Protein AF-A0A0D0E3M4-F1 (afdb_monomer)

Organism: NCBI:txid930991

pLDDT: mean 88.59, std 18.11, range [19.47, 98.31]

Nearest PDB structures (foldseek):
  7r81-assembly1_E1  TM=9.940E-01  e=9.194E-41  Neurospora crassa
  7z3n-assembly1_LB  TM=9.757E-01  e=1.076E-39  Thermochaetoides thermophila DSM 1495
  8i9x-assembly1_LB  TM=9.824E-01  e=4.280E-33  Thermochaetoides thermophila DSM 1495
  8i9w-assembly1_LB  TM=7.804E-01  e=1.951E-30  Thermochaetoides thermophila DSM 1495
  8i9r-assembly1_LB  TM=7.760E-01  e=3.347E-29  Thermochaetoides thermophila DSM 1495

Mean predicted aligned error: 7.73 Å

Solvent-accessible surface area (backbone atoms only — not comparable to full-atom values): 19165 Å² total; per-residue (Å²): 135,78,80,78,92,69,87,72,86,79,66,61,76,71,89,63,60,80,64,48,69,45,94,53,78,66,47,74,87,86,72,76,84,84,72,44,55,89,42,72,68,43,58,76,67,85,73,66,42,84,74,50,70,54,72,47,77,46,71,34,89,41,90,92,46,97,54,41,81,31,78,45,80,44,81,43,75,45,61,50,58,56,45,29,36,28,46,27,41,36,21,22,27,78,45,100,91,44,79,39,81,72,51,74,48,66,47,73,75,77,59,68,37,52,55,36,58,82,38,93,57,59,87,85,44,89,77,66,76,60,53,66,56,34,49,49,38,64,74,54,70,39,51,67,55,53,54,51,52,51,49,31,48,75,62,29,78,44,46,27,33,33,32,28,41,46,37,74,82,45,98,55,90,57,65,60,21,55,78,43,77,31,51,52,33,17,39,50,58,57,55,37,52,50,55,50,57,73,35,45,72,36,76,45,51,60,79,80,58,52,58,71,69,38,72,42,69,51,56,35,46,44,74,71,64,50,76,29,49,25,33,80,61,37,65,44,76,68,48,61,90,89,44,79,95,61,34,68,53,77,90,75,70,64,62,77,77,61,92,60,73,54,90,85,50,83,61,58,43,58,24,57,25,28,74,46,73,49,74,73,46,67,35,85,69,76,88,83,71,88,79,83,85,85,83,92,75,86,90,74,90,78,92,82,83,86,86,89,134

Secondary structure (DSSP, 8-state):
--S-SS----SS-STT-S----SSSSPP-SSPPPP-TTSPPEE-----EEEEEEEEEEE---TT-TTTTSEEEEEEEEEE-PPEEEEEEEEEEEETTEEEEEEEEE-S---HHHHGGG-S-STTS---TTHHHHHHHHHTTTHHHHHHHHHHHHH-SEEEEEEEE-GGGSS-S-----EEEEEEESS-HHHHHHHHHHTTT-EE-GGGT--TT-EEEEEEEPPEEEEE-HHHHH-PPPPPTT-TT-SSS-S----SSSSS--TTS---EEEE--EEEEEEEE------S-PPS--------S-------

Foldseek 3Di:
DDPDPDDDDAQDDPVQPPQDADPDQWFDDPDFDDFDQADAKAWGDADWAFDAKDKDWDADCDPPDPRHRHIDIDIDTDTHGAWKAWFWKWFWAQDPVGTDTDDIATHLDDDPLALVVVDPDPVPDPSCPCVVVNVCCVVVVCPVVVVVLVVSLPGGPWMWIWIWGCCVVDPDPDSHIDIHTITIHYHHSNSNSVVSVVRHRHTDGPVRHDDAFDWDKDKGFWDWPFWFQLCVQRVDDFADPPDPPGTRHDPDQDDVPPVDRDPSGGGITTHTSGIDMDGGDTHHDDPPDDDDDDDPDDPPDDDDDDDDD

InterPro domains:
  IPR000597 Large ribosomal subunit protein uL3 [PF00297] (1-283)
  IPR009000 Translation protein, beta-barrel domain superfamily [SSF50447] (4-283)
  IPR019926 Large ribosomal subunit protein uL3, conserved site [PS00474] (210-233)
  IPR044892 Ribosomal protein L3, domain 3, archaeal-type superfamily [G3DSA:4.10.960.10] (1-86)
  IPR044892 Ribosomal protein L3, domain 3, archaeal-type superfamily [G3DSA:4.10.960.10] (202-271)
  IPR045077 Large ribosomal subunit protein uL3, archaea/eukaryota [PTHR11363] (1-279)

Structure (mmCIF, N/CA/C/O backbone):
data_AF-A0A0D0E3M4-F1
#
_entry.id   AF-A0A0D0E3M4-F1
#
loop_
_atom_site.group_PDB
_atom_site.id
_atom_site.type_symbol
_atom_site.label_atom_id
_atom_site.label_alt_id
_atom_site.label_comp_id
_atom_site.label_asym_id
_atom_site.label_entity_id
_atom_site.label_seq_id
_atom_site.pdbx_PDB_ins_code
_atom_site.Cartn_x
_atom_site.Cartn_y
_atom_site.Cartn_z
_atom_site.occupancy
_atom_site.B_iso_or_equiv
_atom_site.auth_seq_id
_atom_site.auth_comp_id
_atom_site.auth_asym_id
_atom_site.auth_atom_id
_atom_site.pdbx_PDB_model_num
ATOM 1 N N . MET A 1 1 ? 3.341 13.984 -44.249 1.00 54.88 1 MET A N 1
ATOM 2 C CA . MET A 1 1 ? 3.829 12.640 -43.870 1.00 54.88 1 MET A CA 1
ATOM 3 C C . MET A 1 1 ? 2.643 11.699 -43.860 1.00 54.88 1 MET A C 1
ATOM 5 O O . MET A 1 1 ? 1.660 12.009 -43.202 1.00 54.88 1 MET A O 1
ATOM 9 N N . SER A 1 2 ? 2.743 10.632 -44.653 1.00 83.44 2 SER A N 1
ATOM 10 C CA . SER A 1 2 ? 1.755 9.552 -44.774 1.00 83.44 2 SER A CA 1
ATOM 11 C C . SER A 1 2 ? 1.810 8.626 -43.546 1.00 83.44 2 SER A C 1
ATOM 13 O O . SER A 1 2 ? 2.488 8.937 -42.562 1.00 83.44 2 SER A O 1
ATOM 15 N N . HIS A 1 3 ? 1.094 7.504 -43.601 1.00 88.75 3 HIS A N 1
ATOM 16 C CA . HIS A 1 3 ? 1.119 6.433 -42.608 1.00 88.75 3 HIS A CA 1
ATOM 17 C C . HIS A 1 3 ? 2.547 6.076 -42.154 1.00 88.75 3 HIS A C 1
ATOM 19 O O . HIS A 1 3 ? 3.544 6.265 -42.859 1.00 88.75 3 HIS A O 1
ATOM 25 N N . ARG A 1 4 ? 2.653 5.557 -40.930 1.00 91.00 4 ARG A N 1
ATOM 26 C CA . ARG A 1 4 ? 3.936 5.155 -40.354 1.00 91.00 4 ARG A CA 1
ATOM 27 C C . ARG A 1 4 ? 4.539 4.015 -41.188 1.00 91.00 4 ARG A C 1
ATOM 29 O O . ARG A 1 4 ? 3.941 2.955 -41.267 1.00 91.00 4 ARG A O 1
ATOM 36 N N . LYS A 1 5 ? 5.750 4.215 -41.726 1.00 94.75 5 LYS A N 1
ATOM 37 C CA . LYS A 1 5 ? 6.426 3.250 -42.620 1.00 94.75 5 LYS A CA 1
ATOM 38 C C . LYS A 1 5 ? 6.635 1.855 -42.011 1.00 94.75 5 LYS A C 1
ATOM 40 O O . LYS A 1 5 ? 6.507 0.865 -42.714 1.00 94.75 5 LYS A O 1
ATOM 45 N N . TYR A 1 6 ? 6.980 1.788 -40.725 1.00 96.06 6 TYR A N 1
ATOM 46 C CA . TYR A 1 6 ? 7.141 0.530 -39.990 1.00 96.06 6 TYR A CA 1
ATOM 47 C C . TYR A 1 6 ? 6.417 0.623 -38.658 1.00 96.06 6 TYR A C 1
ATOM 49 O O . TYR A 1 6 ? 6.692 1.532 -37.861 1.00 96.06 6 TYR A O 1
ATOM 57 N N . GLU A 1 7 ? 5.507 -0.311 -38.415 1.00 95.38 7 GLU A N 1
ATOM 58 C CA . GLU A 1 7 ? 4.806 -0.416 -37.146 1.00 95.38 7 GLU A CA 1
ATOM 59 C C . GLU A 1 7 ? 5.769 -0.769 -36.011 1.00 95.38 7 GLU A C 1
ATOM 61 O O . GLU A 1 7 ? 6.801 -1.411 -36.194 1.00 95.38 7 GLU A O 1
ATOM 66 N N . ALA A 1 8 ? 5.458 -0.287 -34.813 1.00 94.06 8 ALA A N 1
ATOM 67 C CA . ALA A 1 8 ? 6.149 -0.704 -33.604 1.00 94.06 8 ALA A CA 1
ATOM 68 C C . ALA A 1 8 ? 5.188 -0.574 -32.426 1.00 94.06 8 ALA A C 1
ATOM 70 O O . ALA A 1 8 ? 4.329 0.322 -32.452 1.00 94.06 8 ALA A O 1
ATOM 71 N N . PRO A 1 9 ? 5.370 -1.385 -31.372 1.00 96.50 9 PRO A N 1
ATOM 72 C CA . PRO A 1 9 ? 4.546 -1.292 -30.187 1.00 96.50 9 PRO A CA 1
ATOM 73 C C . PRO A 1 9 ? 4.654 0.093 -29.553 1.00 96.50 9 PRO A C 1
ATOM 75 O O . PRO A 1 9 ? 5.635 0.834 -29.688 1.00 96.50 9 PRO A O 1
ATOM 78 N N . ARG A 1 10 ? 3.602 0.445 -28.829 1.00 94.38 10 ARG A N 1
ATOM 79 C CA . ARG A 1 10 ? 3.528 1.701 -28.103 1.00 94.38 10 ARG A CA 1
ATOM 80 C C . ARG A 1 10 ? 4.535 1.722 -26.947 1.00 94.38 10 ARG A C 1
ATOM 82 O O . ARG A 1 10 ? 4.637 0.775 -26.174 1.00 94.38 10 ARG A O 1
ATOM 89 N N . HIS A 1 11 ? 5.199 2.860 -26.754 1.00 95.12 11 HIS A N 1
ATOM 90 C CA . HIS A 1 11 ? 6.027 3.088 -25.572 1.00 95.12 11 HIS A CA 1
ATOM 91 C C . HIS A 1 11 ? 5.166 3.356 -24.329 1.00 95.12 11 HIS A C 1
ATOM 93 O O . HIS A 1 11 ? 4.563 4.423 -24.191 1.00 95.12 11 HIS A O 1
ATOM 99 N N . GLY A 1 12 ? 5.149 2.385 -23.416 1.00 93.81 12 GLY A N 1
ATOM 100 C CA . GLY A 1 12 ? 4.505 2.461 -22.107 1.00 93.81 12 GLY A CA 1
ATOM 101 C C . GLY A 1 12 ? 2.986 2.251 -22.122 1.00 93.81 12 GLY A C 1
ATOM 102 O O . GLY A 1 12 ? 2.254 2.778 -22.964 1.00 93.81 12 GLY A O 1
ATOM 103 N N . SER A 1 13 ? 2.505 1.518 -21.116 1.00 95.06 13 SER A N 1
ATOM 104 C CA . SER A 1 13 ? 1.076 1.275 -20.904 1.00 95.06 13 SER A CA 1
ATOM 105 C C . SER A 1 13 ? 0.331 2.546 -20.469 1.00 95.06 13 SER A C 1
ATOM 107 O O . SER A 1 13 ? 0.813 3.311 -19.623 1.00 95.06 13 SER A O 1
ATOM 109 N N . LEU A 1 14 ? -0.856 2.746 -21.053 1.00 95.81 14 LEU A N 1
ATOM 110 C CA . LEU A 1 14 ? -1.795 3.823 -20.719 1.00 95.81 14 LEU A CA 1
ATOM 111 C C . LEU A 1 14 ? -2.606 3.533 -19.450 1.00 95.81 14 LEU A C 1
ATOM 113 O O . LEU A 1 14 ? -3.081 4.477 -18.829 1.00 95.81 14 LEU A O 1
ATOM 117 N N . GLY A 1 15 ? -2.715 2.267 -19.026 1.00 95.44 15 GLY A N 1
ATOM 118 C CA . GLY A 1 15 ? -3.473 1.877 -17.827 1.00 95.44 15 GLY A CA 1
ATOM 119 C C . GLY A 1 15 ? -2.901 2.442 -16.520 1.00 95.44 15 GLY A C 1
ATOM 120 O O . GLY A 1 15 ? -3.605 2.542 -15.523 1.00 95.44 15 GLY A O 1
ATOM 121 N N . PHE A 1 16 ? -1.639 2.883 -16.540 1.00 93.44 16 PHE A N 1
ATOM 122 C CA . PHE A 1 16 ? -0.968 3.532 -15.408 1.00 93.44 16 PHE A CA 1
ATOM 123 C C . PHE A 1 16 ? -0.972 5.068 -15.497 1.00 93.44 16 PHE A C 1
ATOM 125 O O . PHE A 1 16 ? -0.176 5.736 -14.829 1.00 93.44 16 PHE A O 1
ATOM 132 N N . LEU A 1 17 ? -1.818 5.656 -16.348 1.00 94.31 17 LEU A N 1
ATOM 133 C CA . LEU A 1 17 ? -2.062 7.095 -16.346 1.00 94.31 17 LEU A CA 1
ATOM 134 C C . LEU A 1 17 ? -3.135 7.477 -15.309 1.00 94.31 17 LEU A C 1
ATOM 136 O O . LEU A 1 17 ? -4.084 6.727 -15.101 1.00 94.31 17 LEU A O 1
ATOM 140 N N . PRO A 1 18 ? -3.028 8.664 -14.683 1.00 94.81 18 PRO A N 1
ATOM 141 C CA . PRO A 1 18 ? -1.917 9.611 -14.776 1.00 94.81 18 PRO A CA 1
ATOM 142 C C . PRO A 1 18 ? -0.673 9.137 -14.003 1.00 94.81 18 PRO A C 1
ATOM 144 O O . PRO A 1 18 ? -0.756 8.755 -12.836 1.00 94.81 18 PRO A O 1
ATOM 147 N N . ARG A 1 19 ? 0.513 9.261 -14.619 1.00 93.38 19 ARG A N 1
ATOM 148 C CA . ARG A 1 19 ? 1.812 8.982 -13.975 1.00 93.38 19 ARG A CA 1
ATOM 149 C C . ARG A 1 19 ? 2.217 10.134 -13.048 1.00 93.38 19 ARG A C 1
ATOM 151 O O . ARG A 1 19 ? 3.026 10.984 -13.429 1.00 93.38 19 ARG A O 1
ATOM 158 N N . LYS A 1 20 ? 1.606 10.173 -11.861 1.00 94.69 20 LYS A N 1
ATOM 159 C CA . LYS A 1 20 ? 1.812 11.174 -10.799 1.00 94.69 20 LYS A CA 1
ATOM 160 C C . LYS A 1 20 ? 2.143 10.515 -9.461 1.00 94.69 20 LYS A C 1
ATOM 162 O O . LYS A 1 20 ? 1.817 9.352 -9.252 1.00 94.69 20 LYS A O 1
ATOM 167 N N . ARG A 1 21 ? 2.716 11.284 -8.531 1.00 95.81 21 ARG A N 1
ATOM 168 C CA . ARG A 1 21 ? 3.020 10.809 -7.172 1.00 95.81 21 ARG A CA 1
ATOM 169 C C . ARG A 1 21 ? 1.767 10.265 -6.476 1.00 95.81 21 ARG A C 1
ATOM 171 O O . ARG A 1 21 ? 0.699 10.877 -6.531 1.00 95.81 21 ARG A O 1
ATOM 178 N N . ALA A 1 22 ? 1.916 9.136 -5.794 1.00 94.12 22 ALA A N 1
ATOM 179 C CA . ALA A 1 22 ? 0.903 8.560 -4.933 1.00 94.12 22 ALA A CA 1
ATOM 180 C C . ALA A 1 22 ? 0.584 9.528 -3.786 1.00 94.12 22 ALA A C 1
ATOM 182 O O . ALA A 1 22 ? 1.480 10.100 -3.166 1.00 94.12 22 ALA A O 1
ATOM 183 N N . ALA A 1 23 ? -0.704 9.693 -3.485 1.00 92.94 23 ALA A N 1
ATOM 184 C CA . ALA A 1 23 ? -1.161 10.570 -2.405 1.00 92.94 23 ALA A CA 1
ATOM 185 C C . ALA A 1 23 ? -0.856 10.010 -1.004 1.00 92.94 23 ALA A C 1
ATOM 187 O O . ALA A 1 23 ? -0.871 10.739 -0.016 1.00 92.94 23 ALA A O 1
ATOM 188 N N . ARG A 1 24 ? -0.623 8.698 -0.905 1.00 91.31 24 ARG A N 1
ATOM 189 C CA . ARG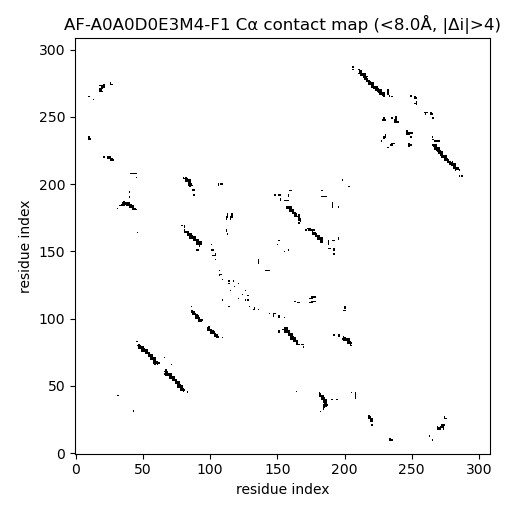 A 1 24 ? -0.313 7.986 0.335 1.00 91.31 24 ARG A CA 1
ATOM 190 C C . ARG A 1 24 ? 0.973 7.209 0.119 1.00 91.31 24 ARG A C 1
ATOM 192 O O . ARG A 1 24 ? 1.161 6.660 -0.957 1.00 91.31 24 ARG A O 1
ATOM 199 N N . HIS A 1 25 ? 1.822 7.159 1.141 1.00 89.56 25 HIS A N 1
ATOM 200 C CA . HIS A 1 25 ? 3.073 6.403 1.085 1.00 89.56 25 HIS A CA 1
ATOM 201 C C . HIS A 1 25 ? 2.855 4.889 1.211 1.00 89.56 25 HIS A C 1
ATOM 203 O O . HIS A 1 25 ? 3.581 4.106 0.614 1.00 89.56 25 HIS A O 1
ATOM 209 N N . ARG A 1 26 ? 1.829 4.475 1.962 1.00 90.56 26 ARG A N 1
ATOM 210 C CA . ARG A 1 26 ? 1.433 3.069 2.060 1.00 90.56 26 ARG A CA 1
ATOM 211 C C . ARG A 1 26 ? 0.539 2.687 0.881 1.00 90.56 26 ARG A C 1
ATOM 213 O O . ARG A 1 26 ? -0.330 3.478 0.499 1.00 90.56 26 ARG A O 1
ATOM 220 N N . GLY A 1 27 ? 0.688 1.452 0.404 1.00 88.44 27 GLY A N 1
ATOM 221 C CA . GLY A 1 27 ? -0.291 0.795 -0.454 1.00 88.44 27 GLY A CA 1
ATOM 222 C C . GLY A 1 27 ? -1.707 0.869 0.130 1.00 88.44 27 GLY A C 1
ATOM 223 O O . GLY A 1 27 ? -1.931 0.665 1.327 1.00 88.44 27 GLY A O 1
ATOM 224 N N . LYS A 1 28 ? -2.680 1.225 -0.710 1.00 91.62 28 LYS A N 1
ATOM 225 C CA . LYS A 1 28 ? -4.102 1.126 -0.372 1.00 91.62 28 LYS A CA 1
ATOM 226 C C . LYS A 1 28 ? -4.649 -0.102 -1.084 1.00 91.62 28 LYS A C 1
ATOM 228 O O . LYS A 1 28 ? -4.676 -0.105 -2.312 1.00 91.62 28 LYS A O 1
ATOM 233 N N . VAL A 1 29 ? -5.141 -1.072 -0.320 1.00 93.69 29 VAL A N 1
ATOM 234 C CA . VAL A 1 29 ? -5.935 -2.176 -0.864 1.00 93.69 29 VAL A CA 1
ATOM 235 C C . VAL A 1 29 ? -7.218 -1.582 -1.447 1.00 93.69 29 VAL A C 1
ATOM 237 O O . VAL A 1 29 ? -7.979 -0.912 -0.742 1.00 93.69 29 VAL A O 1
ATOM 240 N N . LYS A 1 30 ? -7.397 -1.704 -2.764 1.00 92.69 30 LYS A N 1
ATOM 241 C CA . LYS A 1 30 ? -8.591 -1.198 -3.465 1.00 92.69 30 LYS A CA 1
ATOM 242 C C . LYS A 1 30 ? -9.690 -2.250 -3.525 1.00 92.69 30 LYS A C 1
ATOM 244 O O . LYS A 1 30 ? -10.856 -1.892 -3.403 1.00 92.69 30 LYS A O 1
ATOM 249 N N . SER A 1 31 ? -9.283 -3.504 -3.663 1.00 93.94 31 SER A N 1
ATOM 250 C CA . SER A 1 31 ? -10.145 -4.672 -3.741 1.00 93.94 31 SER A CA 1
ATOM 251 C C . SER A 1 31 ? -9.554 -5.726 -2.819 1.00 93.94 31 SER A C 1
ATOM 253 O O . SER A 1 31 ? -8.360 -5.997 -2.902 1.00 93.94 31 SER A O 1
ATOM 255 N N . PHE A 1 32 ? -10.374 -6.252 -1.920 1.00 95.81 32 PHE A N 1
ATOM 256 C CA . PHE A 1 32 ? -10.028 -7.414 -1.107 1.00 95.81 32 PHE A CA 1
ATOM 257 C C . PHE A 1 32 ? -10.464 -8.693 -1.838 1.00 95.81 32 PHE A C 1
ATOM 259 O O . PHE A 1 32 ? -11.268 -8.595 -2.775 1.00 95.81 32 PHE A O 1
ATOM 266 N N . PRO A 1 33 ? -9.967 -9.875 -1.429 1.00 95.69 33 PRO A N 1
ATOM 267 C CA . PRO A 1 33 ? -10.468 -11.149 -1.926 1.00 95.69 33 PRO A CA 1
ATOM 268 C C . PRO A 1 33 ? -11.990 -11.241 -1.791 1.00 95.69 33 PRO A C 1
ATOM 270 O O . PRO A 1 33 ? -12.578 -10.699 -0.846 1.00 95.69 33 PRO A O 1
ATOM 273 N N . LYS A 1 34 ? -12.628 -11.926 -2.746 1.00 95.50 34 LYS A N 1
ATOM 274 C CA . LYS A 1 34 ? -14.065 -12.198 -2.674 1.00 95.50 34 LYS A CA 1
ATOM 275 C C . LYS A 1 34 ? -14.359 -13.021 -1.423 1.00 95.50 34 LYS A C 1
ATOM 277 O O . LYS A 1 34 ? -13.587 -13.902 -1.056 1.00 95.50 34 LYS A O 1
ATOM 282 N N . ASP A 1 35 ? -15.460 -12.685 -0.775 1.00 95.56 35 ASP A N 1
ATOM 283 C CA . ASP A 1 35 ? -15.889 -13.343 0.446 1.00 95.56 35 ASP A CA 1
ATOM 284 C C . ASP A 1 35 ? -16.569 -14.683 0.135 1.00 95.56 35 ASP A C 1
ATOM 286 O O . ASP A 1 35 ? -17.331 -14.781 -0.828 1.00 95.56 35 ASP A O 1
ATOM 290 N N . ASP A 1 36 ? -16.280 -15.698 0.946 1.00 94.81 36 ASP A N 1
ATOM 291 C CA . ASP A 1 36 ? -16.869 -17.035 0.857 1.00 94.81 36 ASP A CA 1
ATOM 292 C C . ASP A 1 36 ? -17.362 -17.451 2.250 1.00 94.81 36 ASP A C 1
ATOM 294 O O . ASP A 1 36 ? -16.541 -17.842 3.084 1.00 94.81 36 ASP A O 1
ATOM 298 N N . PRO A 1 37 ? -18.680 -17.385 2.520 1.00 94.12 37 PRO A N 1
ATOM 299 C CA . PRO A 1 37 ? -19.244 -17.684 3.836 1.00 94.12 37 PRO A CA 1
ATOM 300 C C . PRO A 1 37 ? -18.983 -19.110 4.337 1.00 94.12 37 PRO A C 1
ATOM 302 O O . PRO A 1 37 ? -19.131 -19.364 5.528 1.00 94.12 37 PRO A O 1
ATOM 305 N N . LYS A 1 38 ? -18.611 -20.049 3.456 1.00 95.56 38 LYS A N 1
ATOM 306 C CA . LYS A 1 38 ? -18.337 -21.445 3.837 1.00 95.56 38 LYS A CA 1
ATOM 307 C C . LYS A 1 38 ? -16.970 -21.625 4.491 1.00 95.56 38 LYS A C 1
ATOM 309 O O . LYS A 1 38 ? -16.751 -22.617 5.180 1.00 95.56 38 LYS A O 1
ATOM 314 N N . LYS A 1 39 ? -16.040 -20.701 4.247 1.00 94.94 39 LYS A N 1
ATOM 315 C CA . LYS A 1 39 ? -14.696 -20.744 4.827 1.00 94.94 39 LYS A CA 1
ATOM 316 C C . LYS A 1 39 ? -14.715 -20.237 6.269 1.00 94.94 39 LYS A C 1
ATOM 318 O O . LYS A 1 39 ? -15.554 -19.393 6.597 1.00 94.94 39 LYS A O 1
ATOM 323 N N . PRO A 1 40 ? -13.780 -20.694 7.120 1.00 95.81 40 PRO A N 1
ATOM 324 C CA . PRO A 1 40 ? -13.618 -20.130 8.452 1.00 95.81 40 PRO A CA 1
ATOM 325 C C . PRO A 1 40 ? -13.287 -18.638 8.371 1.00 95.81 40 PRO A C 1
ATOM 327 O O . PRO A 1 40 ? -12.739 -18.148 7.377 1.00 95.81 40 PRO A O 1
ATOM 330 N N . VAL A 1 41 ? -13.629 -17.915 9.434 1.00 97.06 41 VAL A N 1
ATOM 331 C CA . VAL A 1 41 ? -13.380 -16.478 9.525 1.00 97.06 41 VAL A CA 1
ATOM 332 C C . VAL A 1 41 ? -11.872 -16.214 9.573 1.00 97.06 41 VAL A C 1
ATOM 334 O O . VAL A 1 41 ? -11.181 -16.750 10.434 1.00 97.06 41 VAL A O 1
ATOM 337 N N . HIS A 1 42 ? -11.358 -15.387 8.661 1.00 96.25 42 HIS A N 1
ATOM 338 C CA . HIS A 1 42 ? -9.929 -15.078 8.554 1.00 96.25 42 HIS A CA 1
ATOM 339 C C . HIS A 1 42 ? -9.675 -13.631 8.108 1.00 96.25 42 HIS A C 1
ATOM 341 O O . HIS A 1 42 ? -10.554 -12.928 7.591 1.00 96.25 42 HIS A O 1
ATOM 347 N N . LEU A 1 43 ? -8.441 -13.170 8.325 1.00 96.62 43 LEU A N 1
ATOM 348 C CA . LEU A 1 43 ? -7.950 -11.881 7.839 1.00 96.62 43 LEU A CA 1
ATOM 349 C C . LEU A 1 43 ? -7.389 -12.024 6.423 1.00 96.62 43 LEU A C 1
ATOM 351 O O . LEU A 1 43 ? -6.865 -13.062 6.055 1.00 96.62 43 LEU A O 1
ATOM 355 N N . THR A 1 44 ? -7.486 -10.960 5.629 1.00 96.31 44 THR A N 1
ATOM 356 C CA . THR A 1 44 ? -7.182 -11.007 4.183 1.00 96.31 44 THR A CA 1
ATOM 357 C C . THR A 1 44 ? -5.929 -10.241 3.766 1.00 96.31 44 THR A C 1
ATOM 359 O O . THR A 1 44 ? -5.581 -10.212 2.588 1.00 96.31 44 THR A O 1
ATOM 362 N N . ALA A 1 45 ? -5.297 -9.517 4.687 1.00 95.94 45 ALA A N 1
ATOM 363 C CA . ALA A 1 45 ? -4.152 -8.671 4.377 1.00 95.94 45 ALA A CA 1
ATOM 364 C C . ALA A 1 45 ? -3.301 -8.416 5.619 1.00 95.94 45 ALA A C 1
ATOM 366 O O . ALA A 1 45 ? -3.807 -8.402 6.740 1.00 95.94 45 ALA A O 1
ATOM 367 N N . PHE A 1 46 ? -2.027 -8.097 5.397 1.00 95.88 46 PHE A N 1
ATOM 368 C CA . PHE A 1 46 ? -1.081 -7.719 6.443 1.00 95.88 46 PHE A CA 1
ATOM 369 C C . PHE A 1 46 ? -0.249 -6.496 6.018 1.00 95.88 46 PHE A C 1
ATOM 371 O O . PHE A 1 46 ? -0.272 -6.071 4.861 1.00 95.88 46 PHE A O 1
ATOM 378 N N . MET A 1 47 ? 0.488 -5.899 6.957 1.00 94.50 47 MET A N 1
ATOM 379 C CA . MET A 1 47 ? 1.456 -4.828 6.691 1.00 94.50 47 MET A CA 1
ATOM 380 C C . MET A 1 47 ? 2.855 -5.267 7.106 1.00 94.50 47 MET A C 1
ATOM 382 O O . MET A 1 47 ? 3.083 -5.551 8.276 1.00 94.50 47 MET A O 1
ATOM 386 N N . GLY A 1 48 ? 3.796 -5.210 6.168 1.00 94.00 48 GLY A N 1
ATOM 387 C CA . GLY A 1 48 ? 5.219 -5.411 6.430 1.00 94.00 48 GLY A CA 1
ATOM 388 C C . GLY A 1 48 ? 6.080 -4.260 5.912 1.00 94.00 48 GLY A C 1
ATOM 389 O O . GLY A 1 48 ? 5.602 -3.361 5.209 1.00 94.00 48 GLY A O 1
ATOM 390 N N . TYR A 1 49 ? 7.363 -4.302 6.257 1.00 94.44 49 TYR A N 1
ATOM 391 C CA . TYR A 1 49 ? 8.382 -3.345 5.840 1.00 94.44 49 TYR A CA 1
ATOM 392 C C . TYR A 1 49 ? 9.474 -4.077 5.070 1.00 94.44 49 TYR A C 1
ATOM 394 O O . TYR A 1 49 ? 10.070 -5.023 5.571 1.00 94.44 49 TYR A O 1
ATOM 402 N N . LYS A 1 50 ? 9.751 -3.649 3.835 1.00 93.75 50 LYS A N 1
ATOM 403 C CA . LYS A 1 50 ? 10.840 -4.237 3.048 1.00 93.75 50 LYS A CA 1
ATOM 404 C C . LYS A 1 50 ? 12.176 -3.968 3.749 1.00 93.75 50 LYS A C 1
ATOM 406 O O . LYS A 1 50 ? 12.553 -2.805 3.877 1.00 93.75 50 LYS A O 1
ATOM 411 N N . ALA A 1 51 ? 12.868 -5.029 4.157 1.00 92.94 51 ALA A N 1
ATOM 412 C CA . ALA A 1 51 ? 14.159 -4.960 4.838 1.00 92.94 51 ALA A CA 1
ATOM 413 C C . ALA A 1 51 ? 15.324 -5.052 3.842 1.00 92.94 51 ALA A C 1
ATOM 415 O O . ALA A 1 51 ? 16.283 -4.291 3.929 1.00 92.94 51 ALA A O 1
ATOM 416 N N . GLY A 1 52 ? 15.215 -5.933 2.844 1.00 92.94 52 GLY A N 1
ATOM 417 C CA . GLY A 1 52 ? 16.291 -6.165 1.885 1.00 92.94 52 GLY A CA 1
ATOM 418 C C . GLY A 1 52 ? 15.939 -7.206 0.832 1.00 92.94 52 GLY A C 1
ATOM 419 O O . GLY A 1 52 ? 14.775 -7.567 0.657 1.00 92.94 52 GLY A O 1
ATOM 420 N N . MET A 1 53 ? 16.952 -7.658 0.101 1.00 93.06 53 MET A N 1
ATOM 421 C CA . MET A 1 53 ? 16.850 -8.757 -0.854 1.00 93.06 53 MET A CA 1
ATOM 422 C C . MET A 1 53 ? 18.063 -9.665 -0.692 1.00 93.06 53 MET A C 1
ATOM 424 O O . MET A 1 53 ? 19.154 -9.181 -0.400 1.00 93.06 53 MET A O 1
ATOM 428 N N . THR A 1 54 ? 17.858 -10.959 -0.889 1.00 93.62 54 THR A N 1
ATOM 429 C CA . THR A 1 54 ? 18.919 -11.969 -0.923 1.00 93.62 54 THR A CA 1
ATOM 430 C C . THR A 1 54 ? 18.607 -12.970 -2.037 1.00 93.62 54 THR A C 1
ATOM 432 O O . THR A 1 54 ? 17.683 -12.754 -2.825 1.00 93.62 54 THR A O 1
ATOM 435 N N . HIS A 1 55 ? 19.380 -14.039 -2.141 1.00 91.81 55 HIS A N 1
ATOM 436 C CA . HIS A 1 55 ? 19.079 -15.187 -2.982 1.00 91.81 55 HIS A CA 1
ATOM 437 C C . HIS A 1 55 ? 18.923 -16.433 -2.112 1.00 91.81 55 HIS A C 1
ATOM 439 O O . HIS A 1 55 ? 19.536 -16.524 -1.049 1.00 91.81 55 HIS A O 1
ATOM 445 N N . ILE A 1 56 ? 18.099 -17.371 -2.564 1.00 91.88 56 ILE A N 1
ATOM 446 C CA . ILE A 1 56 ? 17.982 -18.708 -1.978 1.00 91.88 56 ILE A CA 1
ATOM 447 C C . ILE A 1 56 ? 18.323 -19.749 -3.033 1.00 91.88 56 ILE A C 1
ATOM 449 O O . ILE A 1 56 ? 18.124 -19.517 -4.228 1.00 91.88 56 ILE A O 1
ATOM 453 N N . VAL A 1 57 ? 18.810 -20.894 -2.573 1.00 93.06 57 VAL A N 1
ATOM 454 C CA . VAL A 1 57 ? 18.932 -22.103 -3.384 1.00 93.06 57 VAL A CA 1
ATOM 455 C C . VAL A 1 57 ? 17.793 -23.029 -2.983 1.00 93.06 57 VAL A C 1
ATOM 457 O O . VAL A 1 57 ? 17.589 -23.259 -1.792 1.00 93.06 57 VAL A O 1
ATOM 460 N N . ARG A 1 58 ? 17.028 -23.528 -3.956 1.00 89.50 58 ARG A N 1
ATOM 461 C CA . ARG A 1 58 ? 15.990 -24.540 -3.720 1.00 89.50 58 ARG A CA 1
ATOM 462 C C . ARG A 1 58 ? 15.921 -25.533 -4.868 1.00 89.50 58 ARG A C 1
ATOM 464 O O . ARG A 1 58 ? 16.229 -25.185 -6.008 1.00 89.50 58 ARG A O 1
ATOM 471 N N . ASP A 1 59 ? 15.440 -26.732 -4.575 1.00 91.38 59 ASP A N 1
ATOM 472 C CA . ASP A 1 59 ? 15.125 -27.715 -5.603 1.00 91.38 59 ASP A CA 1
ATOM 473 C C . ASP A 1 59 ? 13.848 -27.327 -6.347 1.00 91.38 59 ASP A C 1
ATOM 475 O O . ASP A 1 59 ? 12.802 -27.058 -5.747 1.00 91.38 59 ASP A O 1
ATOM 479 N N . LEU A 1 60 ? 13.916 -27.298 -7.679 1.00 90.50 60 LEU A N 1
ATOM 480 C CA . LEU A 1 60 ? 12.742 -27.023 -8.496 1.00 90.50 60 LEU A CA 1
ATOM 481 C C . LEU A 1 60 ? 11.934 -28.300 -8.739 1.00 90.50 60 LEU A C 1
ATOM 483 O O . LEU A 1 60 ? 12.254 -29.102 -9.623 1.00 90.50 60 LEU A O 1
ATOM 487 N N . ASP A 1 61 ? 10.803 -28.426 -8.052 1.00 91.50 61 ASP A N 1
ATOM 488 C CA . ASP A 1 61 ? 9.818 -29.462 -8.352 1.00 91.50 61 ASP A CA 1
ATOM 489 C C . ASP A 1 61 ? 8.760 -28.974 -9.353 1.00 91.50 61 ASP A C 1
ATOM 491 O O . ASP A 1 61 ? 7.662 -28.541 -9.011 1.00 91.50 61 ASP A O 1
ATOM 495 N N . ARG A 1 62 ? 9.123 -28.985 -10.641 1.00 91.44 62 ARG A N 1
ATOM 496 C CA . ARG A 1 62 ? 8.186 -28.686 -11.732 1.00 91.44 62 ARG A CA 1
ATOM 497 C C . ARG A 1 62 ? 8.325 -29.668 -12.885 1.00 91.44 62 ARG A C 1
ATOM 499 O O . ARG A 1 62 ? 9.195 -29.492 -13.741 1.00 91.44 62 ARG A O 1
ATOM 506 N N . GLN A 1 63 ? 7.460 -30.678 -12.926 1.00 93.88 63 GLN A N 1
ATOM 507 C CA . GLN A 1 63 ? 7.460 -31.687 -13.988 1.00 93.88 63 GLN A CA 1
ATOM 508 C C . GLN A 1 63 ? 7.347 -31.035 -15.381 1.00 93.88 63 GLN A C 1
ATOM 510 O O . GLN A 1 63 ? 6.597 -30.079 -15.583 1.00 93.88 63 GLN A O 1
ATOM 515 N N . GLY A 1 64 ? 8.144 -31.517 -16.339 1.00 94.06 64 GLY A N 1
ATOM 516 C CA . GLY A 1 64 ? 8.238 -30.957 -17.695 1.00 94.06 64 GLY A CA 1
ATOM 517 C C . GLY A 1 64 ? 9.202 -29.770 -17.844 1.00 94.06 64 GLY A C 1
ATOM 518 O O . GLY A 1 64 ? 9.504 -29.366 -18.966 1.00 94.06 64 GLY A O 1
ATOM 519 N N . SER A 1 65 ? 9.739 -29.226 -16.746 1.00 94.25 65 SER A N 1
ATOM 520 C CA . SER A 1 65 ? 10.833 -28.251 -16.803 1.00 94.25 65 SER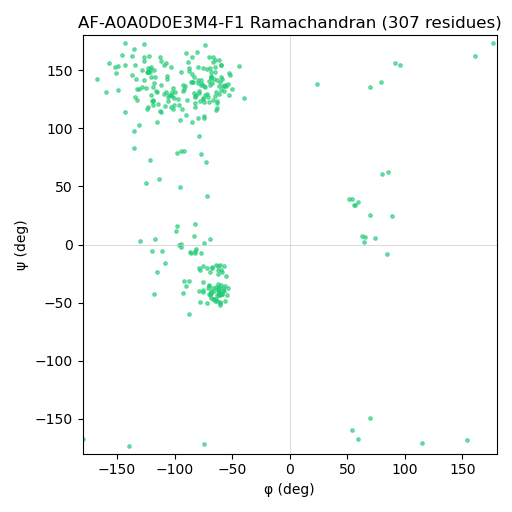 A CA 1
ATOM 521 C C . SER A 1 65 ? 12.171 -28.942 -17.077 1.00 94.25 65 SER A C 1
ATOM 523 O O . SER A 1 65 ? 12.473 -29.973 -16.480 1.00 94.25 65 SER A O 1
ATOM 525 N N . LYS A 1 66 ? 13.039 -28.320 -17.889 1.00 94.50 66 LYS A N 1
ATOM 526 C CA . LYS A 1 66 ? 14.445 -28.757 -18.050 1.00 94.50 66 LYS A CA 1
ATOM 527 C C . LYS A 1 66 ? 15.223 -28.750 -16.727 1.00 94.50 66 LYS A C 1
ATOM 529 O O . LYS A 1 66 ? 16.216 -29.457 -16.598 1.00 94.50 66 LYS A O 1
ATOM 534 N N . MET A 1 67 ? 14.772 -27.938 -15.772 1.00 93.12 67 MET A N 1
ATOM 535 C CA . MET A 1 67 ? 15.375 -27.771 -14.449 1.00 93.12 67 MET A CA 1
ATOM 536 C C . MET A 1 67 ? 14.655 -28.583 -13.358 1.00 93.12 67 MET A C 1
ATOM 538 O O . MET A 1 67 ? 14.890 -28.340 -12.183 1.00 93.12 67 MET A O 1
ATOM 542 N N . HIS A 1 68 ? 13.759 -29.515 -13.708 1.00 93.94 68 HIS A N 1
ATOM 543 C CA . HIS A 1 68 ? 13.080 -30.363 -12.721 1.00 93.94 68 HIS A CA 1
ATOM 544 C C . HIS A 1 68 ? 14.091 -31.187 -11.910 1.00 93.94 68 HIS A C 1
ATOM 546 O O . HIS A 1 68 ? 14.986 -31.799 -12.497 1.00 93.94 68 HIS A O 1
ATOM 552 N N . LYS 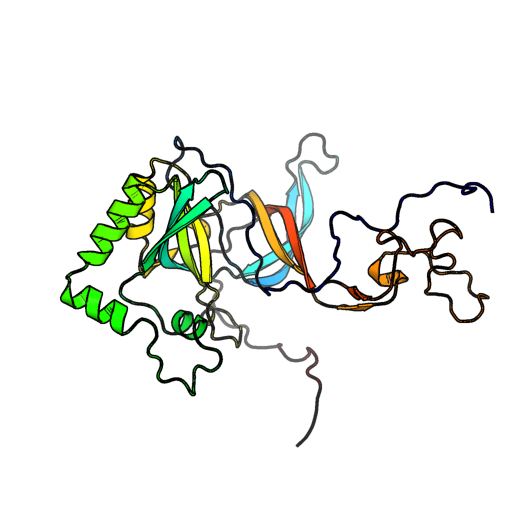A 1 69 ? 13.931 -31.208 -10.580 1.00 92.81 69 LYS A N 1
ATOM 553 C CA . LYS A 1 69 ? 14.837 -31.873 -9.624 1.00 92.81 69 LYS A CA 1
ATOM 554 C C . LYS A 1 69 ? 16.291 -31.401 -9.739 1.00 92.81 69 LYS A C 1
ATOM 556 O O . LYS A 1 69 ? 17.222 -32.185 -9.581 1.00 92.81 69 LYS A O 1
ATOM 561 N N . ARG A 1 70 ? 16.481 -30.124 -10.072 1.00 94.19 70 ARG A N 1
ATOM 562 C CA . ARG A 1 70 ? 17.776 -29.447 -10.013 1.00 94.19 70 ARG A CA 1
ATOM 563 C C . ARG A 1 70 ? 17.673 -28.252 -9.083 1.00 94.19 70 ARG A C 1
ATOM 565 O O . ARG A 1 70 ? 16.632 -27.591 -9.035 1.00 94.19 70 ARG A O 1
ATOM 572 N N . GLU A 1 71 ? 18.783 -27.955 -8.429 1.00 94.25 71 GLU A N 1
ATOM 573 C CA . GLU A 1 71 ? 18.945 -26.739 -7.651 1.00 94.25 71 GLU A CA 1
ATOM 574 C C . GLU A 1 71 ? 18.872 -25.517 -8.571 1.00 94.25 71 GLU A C 1
ATOM 576 O O . GLU A 1 71 ? 19.516 -25.447 -9.626 1.00 94.25 71 GLU A O 1
ATOM 581 N N . ILE A 1 72 ? 18.067 -24.540 -8.169 1.00 93.25 72 ILE A N 1
ATOM 582 C CA . ILE A 1 72 ? 17.982 -23.234 -8.809 1.00 93.25 72 ILE A CA 1
ATOM 583 C C . ILE A 1 72 ? 18.243 -22.141 -7.782 1.00 93.25 72 ILE A C 1
ATOM 585 O O . ILE A 1 72 ? 17.902 -22.273 -6.607 1.00 93.25 72 ILE A O 1
ATOM 589 N N . VAL A 1 73 ? 18.829 -21.041 -8.251 1.00 93.12 73 VAL A N 1
ATOM 590 C CA . VAL A 1 73 ? 19.029 -19.838 -7.444 1.00 93.12 73 VAL A CA 1
ATOM 591 C C . VAL A 1 73 ? 17.949 -18.826 -7.800 1.00 93.12 73 VAL A C 1
ATOM 593 O O . VAL A 1 73 ? 17.857 -18.392 -8.950 1.00 93.12 73 VAL A O 1
ATOM 596 N N . GLU A 1 74 ? 17.148 -18.428 -6.816 1.00 90.00 74 GLU A N 1
ATOM 597 C CA . GLU A 1 74 ? 16.092 -17.430 -6.982 1.00 90.00 74 GLU A CA 1
ATOM 598 C C . GLU A 1 74 ? 16.349 -16.212 -6.096 1.00 90.00 74 GLU A C 1
ATOM 600 O O . GLU A 1 74 ? 16.768 -16.324 -4.944 1.00 90.00 74 GLU A O 1
ATOM 605 N N . ALA A 1 75 ? 16.095 -15.021 -6.641 1.00 91.94 75 ALA A N 1
ATOM 606 C CA . ALA A 1 75 ? 16.165 -13.784 -5.878 1.00 91.94 75 ALA A CA 1
ATOM 607 C C . ALA A 1 75 ? 14.900 -13.624 -5.027 1.00 91.94 75 ALA A C 1
ATOM 609 O O . ALA A 1 75 ? 13.787 -13.688 -5.545 1.00 91.94 75 ALA A O 1
ATOM 610 N N . VAL A 1 76 ? 15.074 -13.332 -3.740 1.00 93.19 76 VAL A N 1
ATOM 611 C CA . VAL A 1 76 ? 13.981 -13.168 -2.776 1.00 93.19 76 VAL A CA 1
ATOM 612 C C . VAL A 1 76 ? 14.033 -11.801 -2.104 1.00 93.19 76 VAL A C 1
ATOM 614 O O . VAL A 1 76 ? 15.089 -11.180 -1.958 1.00 93.19 76 VAL A O 1
ATOM 617 N N . THR A 1 77 ? 12.869 -11.309 -1.686 1.00 92.88 77 THR A N 1
ATOM 618 C CA . THR A 1 77 ? 12.747 -10.076 -0.900 1.00 92.88 77 THR A CA 1
ATOM 619 C C . THR A 1 77 ? 12.420 -10.424 0.542 1.00 92.88 77 THR A C 1
ATOM 621 O O . THR A 1 77 ? 11.425 -11.087 0.802 1.00 92.88 77 THR A O 1
ATOM 624 N N . VAL A 1 78 ? 13.214 -9.907 1.479 1.00 93.94 78 VAL A N 1
ATOM 625 C CA . VAL A 1 78 ? 12.959 -10.062 2.913 1.00 93.94 78 VAL A CA 1
ATOM 626 C C . VAL A 1 78 ? 12.085 -8.904 3.385 1.00 93.94 78 VAL A C 1
ATOM 628 O O . VAL A 1 78 ? 12.424 -7.727 3.193 1.00 93.94 78 VAL A O 1
ATOM 631 N N . VAL A 1 79 ? 10.949 -9.235 3.996 1.00 93.62 79 VAL A N 1
ATOM 632 C CA . VAL A 1 79 ? 9.984 -8.278 4.544 1.00 93.62 79 VAL A CA 1
ATOM 633 C C . VAL A 1 79 ? 9.856 -8.517 6.044 1.00 93.62 79 VAL A C 1
ATOM 635 O O . VAL A 1 79 ? 9.455 -9.590 6.471 1.00 93.62 79 VAL A O 1
ATOM 638 N N . GLU A 1 80 ? 10.174 -7.504 6.844 1.00 93.38 80 GLU A N 1
ATOM 639 C CA . GLU A 1 80 ? 9.980 -7.532 8.290 1.00 93.38 80 GLU A CA 1
ATOM 640 C C . GLU A 1 80 ? 8.498 -7.286 8.618 1.00 93.38 80 GLU A C 1
ATOM 642 O O . GLU A 1 80 ? 7.908 -6.275 8.214 1.00 93.38 80 GLU A O 1
ATOM 647 N N . THR A 1 81 ? 7.885 -8.211 9.350 1.00 94.00 81 THR A N 1
ATOM 648 C CA . THR A 1 81 ? 6.445 -8.237 9.646 1.00 94.00 81 THR A CA 1
ATOM 649 C C . THR A 1 81 ? 6.201 -8.206 11.159 1.00 94.00 81 THR A C 1
ATOM 651 O O . THR A 1 81 ? 5.792 -9.205 11.750 1.00 94.00 81 THR A O 1
ATOM 654 N N . PRO A 1 82 ? 6.424 -7.059 11.838 1.00 94.25 82 PRO A N 1
ATOM 655 C CA . PRO A 1 82 ? 6.101 -6.958 13.257 1.00 94.25 82 PRO A CA 1
ATOM 656 C C . PRO A 1 82 ? 4.595 -7.210 13.473 1.00 94.25 82 PRO A C 1
ATOM 658 O O . PRO A 1 82 ? 3.795 -6.749 12.649 1.00 94.25 82 PRO A O 1
ATOM 661 N N . PRO A 1 83 ? 4.183 -7.861 14.581 1.00 95.69 83 PRO A N 1
ATOM 662 C CA . PRO A 1 83 ? 2.778 -8.169 14.830 1.00 95.69 83 PRO A CA 1
ATOM 663 C C . PRO A 1 83 ? 1.881 -6.932 14.739 1.00 95.69 83 PRO A C 1
ATOM 665 O O . PRO A 1 83 ? 2.226 -5.846 15.230 1.00 95.69 83 PRO A O 1
ATOM 668 N N . LEU A 1 84 ? 0.716 -7.088 14.113 1.00 96.00 84 LEU A N 1
ATOM 669 C CA . LEU A 1 84 ? -0.288 -6.032 14.047 1.00 96.00 84 LEU A CA 1
ATOM 670 C C . LEU A 1 84 ? -1.130 -6.051 15.314 1.00 96.00 84 LEU A C 1
ATOM 672 O O . LEU A 1 84 ? -1.515 -7.114 15.774 1.00 96.00 84 LEU A O 1
ATOM 676 N N . ILE A 1 85 ? -1.474 -4.888 15.857 1.00 96.81 85 ILE A N 1
ATOM 677 C CA . ILE A 1 85 ? -2.475 -4.812 16.924 1.00 96.81 85 ILE A CA 1
ATOM 678 C C . ILE A 1 85 ? -3.795 -4.368 16.321 1.00 96.81 85 ILE A C 1
ATOM 680 O O . ILE A 1 85 ? -3.878 -3.326 15.656 1.00 96.81 85 ILE A O 1
ATOM 684 N N . VAL A 1 86 ? -4.828 -5.155 16.582 1.00 96.81 86 VAL A N 1
ATOM 685 C CA . VAL A 1 86 ? -6.202 -4.842 16.214 1.00 96.81 86 VAL A CA 1
ATOM 686 C C . VAL A 1 86 ? -6.800 -3.903 17.257 1.00 96.81 86 VAL A C 1
ATOM 688 O O . VAL A 1 86 ? -6.746 -4.154 18.455 1.00 96.81 86 VAL A O 1
ATOM 691 N N . ILE A 1 87 ? -7.351 -2.782 16.800 1.00 96.25 87 ILE A N 1
ATOM 692 C CA . ILE A 1 87 ? -7.794 -1.681 17.668 1.00 96.25 87 ILE A CA 1
ATOM 693 C C . ILE A 1 87 ? -9.215 -1.205 17.387 1.00 96.25 87 ILE A C 1
ATOM 695 O O . ILE A 1 87 ? -9.659 -0.211 17.963 1.00 96.25 87 ILE A O 1
ATOM 699 N N . GLY A 1 88 ? -9.920 -1.850 16.468 1.00 96.50 88 GLY A N 1
ATOM 700 C CA . GLY A 1 88 ? -11.288 -1.484 16.153 1.00 96.50 88 GLY A CA 1
ATOM 701 C C . GLY A 1 88 ? -11.875 -2.296 15.015 1.00 96.50 88 GLY A C 1
ATOM 702 O O . GLY A 1 88 ? -11.175 -3.046 14.338 1.00 96.50 88 GLY A O 1
ATOM 703 N N . VAL A 1 89 ? -13.164 -2.099 14.775 1.00 97.62 89 VAL A N 1
ATOM 704 C CA . VAL A 1 89 ? -13.910 -2.689 13.667 1.00 97.62 89 VAL A CA 1
ATOM 705 C C . VAL A 1 89 ? -14.753 -1.617 12.982 1.00 97.62 89 VAL A C 1
ATOM 707 O O . VAL A 1 89 ? -15.283 -0.705 13.612 1.00 97.62 89 VAL A O 1
ATOM 710 N N . VAL A 1 90 ? -14.857 -1.706 11.664 1.00 98.06 90 VAL A N 1
ATOM 711 C CA . VAL A 1 90 ? -15.653 -0.836 10.804 1.00 98.06 90 VAL A CA 1
ATOM 712 C C . VAL A 1 90 ? -16.682 -1.701 10.097 1.00 98.06 90 VAL A C 1
ATOM 714 O O . VAL A 1 90 ? -16.334 -2.654 9.398 1.00 98.06 90 VAL A O 1
ATOM 717 N N . GLY A 1 91 ? -17.950 -1.340 10.260 1.00 97.81 91 GLY A N 1
ATOM 718 C CA . GLY A 1 91 ? -19.049 -1.939 9.520 1.00 97.81 91 GLY A CA 1
ATOM 719 C C . GLY A 1 91 ? -19.352 -1.161 8.244 1.00 97.81 91 GLY A C 1
ATOM 720 O O . GLY A 1 91 ? -19.463 0.069 8.270 1.00 97.81 91 GLY A O 1
ATOM 721 N N . TYR A 1 92 ? -19.512 -1.873 7.135 1.00 98.00 92 TYR A N 1
ATOM 722 C CA . TYR A 1 92 ? -19.906 -1.320 5.846 1.00 98.00 92 TYR A CA 1
ATOM 723 C C . TYR A 1 92 ? -21.272 -1.853 5.425 1.00 98.00 92 TYR A C 1
ATOM 725 O O . TYR A 1 92 ? -21.510 -3.058 5.425 1.00 98.00 92 TYR A O 1
ATOM 733 N N . VAL A 1 93 ? -22.146 -0.936 5.023 1.00 97.50 93 VAL A N 1
ATOM 734 C CA . VAL A 1 93 ? -23.461 -1.231 4.450 1.00 97.50 93 VAL A CA 1
ATOM 735 C C . VAL A 1 93 ? -23.379 -1.070 2.944 1.00 97.50 93 VAL A C 1
ATOM 737 O O . VAL A 1 93 ? -22.844 -0.074 2.446 1.00 97.50 93 VAL A O 1
ATOM 740 N N . GLU A 1 94 ? -23.936 -2.030 2.222 1.00 96.00 94 GLU A N 1
ATOM 741 C CA . GLU A 1 94 ? -24.137 -1.912 0.789 1.00 96.00 94 GLU A CA 1
ATOM 742 C C . GLU A 1 94 ? -25.307 -0.977 0.493 1.00 96.00 94 GLU A C 1
ATOM 744 O O . GLU A 1 94 ? -26.411 -1.124 1.012 1.00 96.00 94 GLU A O 1
ATOM 749 N N . THR A 1 95 ? -25.042 0.043 -0.315 1.00 96.56 95 THR A N 1
ATOM 750 C CA . THR A 1 95 ? -26.060 0.969 -0.809 1.00 96.56 95 THR A CA 1
ATOM 751 C C . THR A 1 95 ? -26.042 0.942 -2.335 1.00 96.56 95 THR A C 1
ATOM 753 O O . THR A 1 95 ? -25.014 0.579 -2.910 1.00 96.56 95 THR A O 1
ATOM 756 N N . PRO A 1 96 ? -27.092 1.414 -3.028 1.00 96.62 96 PRO A N 1
ATOM 757 C CA . PRO A 1 96 ? -27.099 1.471 -4.495 1.00 96.62 96 PRO A CA 1
ATOM 758 C C . PRO A 1 96 ? -25.942 2.282 -5.111 1.00 96.62 96 PRO A C 1
ATOM 760 O O . PRO A 1 96 ? -25.640 2.141 -6.290 1.00 96.62 96 PRO A O 1
ATOM 763 N N . ARG A 1 97 ? -25.277 3.144 -4.325 1.00 95.00 97 ARG A N 1
ATOM 764 C CA . ARG A 1 97 ? -24.107 3.940 -4.744 1.00 95.00 97 ARG A CA 1
ATOM 765 C C . ARG A 1 97 ? -22.761 3.283 -4.396 1.00 95.00 97 ARG A C 1
ATOM 767 O O . ARG A 1 97 ? -21.715 3.874 -4.658 1.00 95.00 97 ARG A O 1
ATOM 774 N N . GLY A 1 98 ? -22.778 2.104 -3.776 1.00 94.75 98 GLY A N 1
ATOM 775 C CA . GLY A 1 98 ? -21.613 1.374 -3.279 1.00 94.75 98 GLY A CA 1
ATOM 776 C C . GLY A 1 98 ? -21.583 1.228 -1.755 1.00 94.75 98 GLY A C 1
ATOM 777 O O . GLY A 1 98 ? -22.542 1.544 -1.047 1.00 94.75 98 GLY A O 1
ATOM 778 N N . LEU A 1 99 ? -20.455 0.740 -1.236 1.00 96.06 99 LEU A N 1
ATOM 779 C CA . LEU A 1 99 ? -20.262 0.517 0.198 1.00 96.06 99 LEU A CA 1
ATOM 780 C C . LEU A 1 99 ? -20.122 1.841 0.958 1.00 96.06 99 LEU A C 1
ATOM 782 O O . LEU A 1 99 ? -19.275 2.677 0.633 1.00 96.06 99 LEU A O 1
ATOM 786 N N . ARG A 1 100 ? -20.903 1.999 2.026 1.00 96.88 100 ARG A N 1
ATOM 787 C CA . ARG A 1 100 ? -20.844 3.147 2.936 1.00 96.88 100 ARG A CA 1
ATOM 788 C C . ARG A 1 100 ? -20.499 2.683 4.345 1.00 96.88 100 ARG A C 1
ATOM 790 O O . ARG A 1 100 ? -21.089 1.735 4.851 1.00 96.88 100 ARG A O 1
ATOM 797 N N . THR A 1 101 ? -19.586 3.388 5.008 1.00 96.94 101 THR A N 1
ATOM 798 C CA . THR A 1 101 ? -19.279 3.159 6.426 1.00 96.94 101 THR A CA 1
ATOM 799 C C . THR A 1 101 ? -20.512 3.449 7.282 1.00 96.94 101 THR A C 1
ATOM 801 O O . THR A 1 101 ? -21.061 4.556 7.218 1.00 96.94 101 THR A O 1
ATOM 804 N N . LEU A 1 102 ? -20.948 2.473 8.076 1.00 95.81 102 LEU A N 1
ATOM 805 C CA . LEU A 1 102 ? -22.062 2.625 9.008 1.00 95.81 102 LEU A CA 1
ATOM 806 C C . LEU A 1 102 ? -21.581 3.164 10.352 1.00 95.81 102 LEU A C 1
ATOM 808 O O . LEU A 1 102 ? -22.018 4.233 10.773 1.00 95.81 102 LEU A O 1
ATOM 812 N N . THR A 1 103 ? -20.682 2.427 10.998 1.00 96.06 103 THR A N 1
ATOM 813 C CA . THR A 1 103 ? -20.113 2.744 12.310 1.00 96.06 103 THR A CA 1
ATOM 814 C C . THR A 1 103 ? -18.685 2.215 12.405 1.00 96.06 103 THR A C 1
ATOM 816 O O . THR A 1 103 ? -18.306 1.256 11.727 1.00 96.06 103 THR A O 1
ATOM 819 N N . THR A 1 104 ? -17.891 2.863 13.254 1.00 96.62 104 THR A N 1
ATOM 820 C CA . THR A 1 104 ? -16.550 2.419 13.626 1.00 96.62 104 THR A CA 1
ATOM 821 C C . THR A 1 104 ? -16.504 2.274 15.133 1.00 96.62 104 THR A C 1
ATOM 823 O O . THR A 1 104 ? -16.644 3.265 15.843 1.00 96.62 104 THR A O 1
ATOM 826 N N . VAL A 1 105 ? -16.256 1.057 15.590 1.00 96.19 105 VAL A N 1
ATOM 827 C CA . VAL A 1 105 ? -16.068 0.734 16.999 1.00 96.19 105 VAL A CA 1
ATOM 828 C C . VAL A 1 105 ? -14.572 0.642 17.264 1.00 96.19 105 VAL A C 1
ATOM 830 O O . VAL A 1 105 ? -13.854 -0.015 16.514 1.00 96.19 105 VAL A O 1
ATOM 833 N N . TRP A 1 106 ? -14.091 1.299 18.313 1.00 95.81 106 TRP A N 1
ATOM 834 C CA . TRP A 1 106 ? -12.688 1.246 18.732 1.00 95.81 106 TRP A CA 1
ATOM 835 C C . TRP A 1 106 ? -12.528 0.453 20.027 1.00 95.81 106 TRP A C 1
ATOM 837 O O . TRP A 1 106 ? -13.445 0.407 20.848 1.00 95.81 106 TRP A O 1
ATOM 847 N N . ALA A 1 107 ? -11.339 -0.110 20.218 1.00 93.69 107 ALA A N 1
ATOM 848 C CA . ALA A 1 107 ? -10.904 -0.698 21.474 1.00 93.69 107 ALA A CA 1
ATOM 849 C C . ALA A 1 107 ? -10.779 0.361 22.586 1.00 93.69 107 ALA A C 1
ATOM 851 O O . ALA A 1 107 ? -10.634 1.562 22.322 1.00 93.69 107 ALA A O 1
ATOM 852 N N . SER A 1 108 ? -10.826 -0.098 23.835 1.00 88.69 108 SER A N 1
ATOM 853 C CA . SER A 1 108 ? -10.790 0.745 25.034 1.00 88.69 108 SER A CA 1
ATOM 854 C C . SER A 1 108 ? -9.431 1.415 25.204 1.00 88.69 108 SER A C 1
ATOM 856 O O . SER A 1 108 ? -9.339 2.626 25.443 1.00 88.69 108 SER A O 1
ATOM 858 N N . HIS A 1 109 ? -8.362 0.637 25.034 1.00 90.00 109 HIS A N 1
ATOM 859 C CA . HIS A 1 109 ? -6.994 1.071 25.250 1.00 90.00 109 HIS A CA 1
ATOM 860 C C . HIS A 1 109 ? -6.220 1.111 23.934 1.00 90.00 109 HIS A C 1
ATOM 862 O O . HIS A 1 109 ? -5.934 0.109 23.288 1.00 90.00 109 HIS A O 1
ATOM 868 N N . LEU A 1 110 ? -5.829 2.324 23.542 1.00 93.56 110 LEU A N 1
ATOM 869 C CA . LEU A 1 110 ? -4.992 2.554 22.368 1.00 93.56 110 LEU A CA 1
ATOM 870 C C . LEU A 1 110 ? -3.577 2.944 22.780 1.00 93.56 110 LEU A C 1
ATOM 872 O O . LEU A 1 110 ? -3.381 3.884 23.562 1.00 93.56 110 LEU A O 1
ATOM 876 N N . SER A 1 111 ? -2.596 2.280 22.173 1.00 92.31 111 SER A N 1
ATOM 877 C CA . SER A 1 111 ? -1.182 2.599 22.350 1.00 92.31 111 SER A CA 1
ATOM 878 C C . SER A 1 111 ? -0.830 3.992 21.805 1.00 92.31 111 SER A C 1
ATOM 880 O O . SER A 1 111 ? -1.431 4.515 20.856 1.00 92.31 111 SER A O 1
ATOM 882 N N . ASP A 1 112 ? 0.205 4.602 22.382 1.00 92.50 112 ASP A N 1
ATOM 883 C CA . ASP A 1 112 ? 0.696 5.916 21.955 1.00 92.50 112 ASP A CA 1
ATOM 884 C C . ASP A 1 112 ? 1.212 5.927 20.508 1.00 92.50 112 ASP A C 1
ATOM 886 O O . ASP A 1 112 ? 1.184 6.966 19.840 1.00 92.50 112 ASP A O 1
ATOM 890 N N . GLU A 1 113 ? 1.657 4.780 19.988 1.00 92.00 113 GLU A N 1
ATOM 891 C CA . GLU A 1 113 ? 2.128 4.649 18.606 1.00 92.00 113 GLU A CA 1
ATOM 892 C C . GLU A 1 113 ? 1.025 4.955 17.587 1.00 92.00 113 GLU A C 1
ATOM 894 O O . GLU A 1 113 ? 1.278 5.627 16.579 1.00 92.00 113 GLU A O 1
ATOM 899 N N . VAL A 1 114 ? -0.206 4.518 17.870 1.00 94.50 114 VAL A N 1
ATOM 900 C CA . VAL A 1 114 ? -1.388 4.820 17.050 1.00 94.50 114 VAL A CA 1
ATOM 901 C C . VAL A 1 114 ? -1.895 6.209 17.328 1.00 94.50 114 VAL A C 1
ATOM 903 O O . VAL A 1 114 ? -2.248 6.916 16.388 1.00 94.50 114 VAL A O 1
ATOM 906 N N . LYS A 1 115 ? -1.903 6.653 18.589 1.00 95.12 115 LYS A N 1
ATOM 907 C CA . LYS A 1 115 ? -2.346 8.015 18.912 1.00 95.12 115 LYS A CA 1
ATOM 908 C C . LYS A 1 115 ? -1.530 9.053 18.135 1.00 95.12 115 LYS A C 1
ATOM 910 O O . LYS A 1 115 ? -2.098 10.015 17.620 1.00 95.12 115 LYS A O 1
ATOM 915 N N . ARG A 1 116 ? -0.231 8.807 17.907 1.00 95.44 116 ARG A N 1
ATOM 916 C CA . ARG A 1 116 ? 0.622 9.610 17.006 1.00 95.44 116 ARG A CA 1
ATOM 917 C C . ARG A 1 116 ? 0.081 9.725 15.579 1.00 95.44 116 ARG A C 1
ATOM 919 O O . ARG A 1 116 ? 0.371 10.721 14.917 1.00 95.44 116 ARG A O 1
ATOM 926 N N . ARG A 1 117 ? -0.699 8.757 15.075 1.00 94.50 117 ARG A N 1
ATOM 927 C CA . ARG A 1 117 ? -1.342 8.803 13.747 1.00 94.50 117 ARG A CA 1
ATOM 928 C C . ARG A 1 117 ? -2.250 10.024 13.593 1.00 94.50 117 ARG A C 1
ATOM 930 O O . ARG A 1 117 ? -2.207 10.648 12.532 1.00 94.50 117 ARG A O 1
ATOM 937 N N . PHE A 1 118 ? -2.954 10.400 14.661 1.00 95.88 118 PHE A N 1
ATOM 938 C CA . PHE A 1 118 ? -3.925 11.499 14.701 1.00 95.88 118 PHE A CA 1
ATOM 939 C C . PHE A 1 118 ? -3.299 12.886 14.887 1.00 95.88 118 PHE A C 1
ATOM 941 O O . PHE A 1 118 ? -3.994 13.892 14.784 1.00 95.88 118 PHE A O 1
ATOM 948 N N . TYR A 1 119 ? -1.984 12.964 15.104 1.00 96.06 119 TYR A N 1
ATOM 949 C CA . TYR A 1 119 ? -1.269 14.230 15.239 1.00 96.06 119 TYR A CA 1
ATOM 950 C C . TYR A 1 119 ? -0.237 14.413 14.122 1.00 96.06 119 TYR A C 1
ATOM 952 O O . TYR A 1 119 ? 0.428 13.471 13.674 1.00 96.06 119 TYR A O 1
ATOM 960 N N . LYS A 1 120 ? -0.078 15.663 13.671 1.00 93.50 120 LYS A N 1
ATOM 961 C CA . LYS A 1 120 ? 1.076 16.065 12.852 1.00 93.50 120 LYS A CA 1
ATOM 962 C C . LYS A 1 120 ? 2.305 16.266 13.737 1.00 93.50 120 LYS A C 1
ATOM 964 O O . LYS A 1 120 ? 3.339 15.666 13.474 1.00 93.50 120 LYS A O 1
ATOM 969 N N . ASN A 1 121 ? 2.159 17.031 14.820 1.00 94.38 121 ASN A N 1
ATOM 970 C CA . ASN A 1 121 ? 3.199 17.233 15.825 1.00 94.38 121 ASN A CA 1
ATOM 971 C C . ASN A 1 121 ? 2.753 16.643 17.170 1.00 94.38 121 ASN A C 1
ATOM 973 O O . ASN A 1 121 ? 1.900 17.204 17.851 1.00 94.38 121 ASN A O 1
ATOM 977 N N . TRP A 1 122 ? 3.325 15.494 17.534 1.00 94.38 122 TRP A N 1
ATOM 978 C CA . TRP A 1 122 ? 3.001 14.798 18.782 1.00 94.38 122 TRP A CA 1
ATOM 979 C C . TRP A 1 122 ? 3.486 15.554 20.024 1.00 94.38 122 TRP A C 1
ATOM 981 O O . TRP A 1 122 ? 2.755 15.647 21.008 1.00 94.38 122 TRP A O 1
ATOM 991 N N . TYR A 1 123 ? 4.699 16.110 19.975 1.00 92.62 123 TYR A N 1
ATOM 992 C CA . TYR A 1 123 ? 5.372 16.706 21.133 1.00 92.62 123 TYR A CA 1
ATOM 993 C C . TYR A 1 123 ? 4.724 18.011 21.593 1.00 92.62 123 TYR A C 1
ATOM 995 O O . TYR A 1 123 ? 4.627 18.246 22.789 1.00 92.62 123 TYR A O 1
ATOM 1003 N N . ARG A 1 124 ? 4.209 18.817 20.656 1.00 95.19 124 ARG A N 1
ATOM 1004 C CA . ARG A 1 124 ? 3.466 20.049 20.973 1.00 95.19 124 ARG A CA 1
ATOM 1005 C C . ARG A 1 124 ? 1.991 19.822 21.317 1.00 95.19 124 ARG A C 1
ATOM 1007 O O . ARG A 1 124 ? 1.289 20.763 21.670 1.00 95.19 124 ARG A O 1
ATOM 1014 N N . SER A 1 125 ? 1.484 18.601 21.159 1.00 95.06 125 SER A N 1
ATOM 1015 C CA . SER A 1 125 ? 0.066 18.312 21.377 1.00 95.06 125 SER A CA 1
ATOM 1016 C C . SER A 1 125 ? -0.231 17.978 22.840 1.00 95.06 125 SER A C 1
ATOM 1018 O O . SER A 1 125 ? 0.586 17.371 23.527 1.00 95.06 125 SER A O 1
ATOM 1020 N N . LYS A 1 126 ? -1.459 18.266 23.290 1.00 95.06 126 LYS A N 1
ATOM 1021 C CA . LYS A 1 126 ? -1.977 17.824 24.601 1.00 95.06 126 LYS A CA 1
ATOM 1022 C C . LYS A 1 126 ? -2.335 16.324 24.648 1.00 95.06 126 LYS A C 1
ATOM 1024 O O . LYS A 1 126 ? -2.853 15.864 25.660 1.00 95.06 126 LYS A O 1
ATOM 1029 N N . LYS A 1 127 ? -2.127 15.579 23.548 1.00 94.94 127 LYS A N 1
ATOM 1030 C CA . LYS A 1 127 ? -2.343 14.119 23.422 1.00 94.94 127 LYS A CA 1
ATOM 1031 C C . LYS A 1 127 ? -3.734 13.631 23.881 1.00 94.94 127 LYS A C 1
ATOM 1033 O O . LYS A 1 127 ? -3.866 12.571 24.478 1.00 94.94 127 LYS A O 1
ATOM 1038 N N . LYS A 1 128 ? -4.791 14.398 23.590 1.00 94.94 128 LYS A N 1
ATOM 1039 C CA . LYS A 1 128 ? -6.190 14.118 23.985 1.00 94.94 128 LYS A CA 1
ATOM 1040 C C . LYS A 1 128 ? -6.963 13.148 23.069 1.00 94.94 128 LYS A C 1
ATOM 1042 O O . LYS A 1 128 ? -8.169 12.984 23.230 1.00 94.94 128 LYS A O 1
ATOM 1047 N N . ALA A 1 129 ? -6.312 12.515 22.095 1.00 93.94 129 ALA A N 1
ATOM 1048 C CA . ALA A 1 129 ? -6.965 11.553 21.211 1.00 93.94 129 ALA A CA 1
ATOM 1049 C C . ALA A 1 129 ? -7.500 10.367 22.031 1.00 93.94 129 ALA A C 1
ATOM 1051 O O . ALA A 1 129 ? -6.767 9.786 22.829 1.00 93.94 129 ALA A O 1
ATOM 1052 N N . PHE A 1 130 ? -8.775 10.027 21.822 1.00 94.81 130 PHE A N 1
ATOM 1053 C CA . PHE A 1 130 ? -9.501 8.936 22.489 1.00 94.81 130 PHE A CA 1
ATOM 1054 C C . PHE A 1 130 ? -9.685 9.052 24.011 1.00 94.81 130 PHE A C 1
ATOM 1056 O O . PHE A 1 130 ? -10.255 8.147 24.607 1.00 94.81 130 PHE A O 1
ATOM 1063 N N . THR A 1 131 ? -9.327 10.167 24.661 1.00 93.75 131 THR A N 1
ATOM 1064 C CA . THR A 1 131 ? -9.510 10.286 26.124 1.00 93.75 131 THR A CA 1
ATOM 1065 C C . THR A 1 131 ? -10.983 10.288 26.534 1.00 93.75 131 THR A C 1
ATOM 1067 O O . THR A 1 131 ? -11.346 9.662 27.521 1.00 93.75 131 THR A O 1
ATOM 1070 N N . ARG A 1 132 ? -11.850 10.965 25.765 1.00 93.06 132 ARG A N 1
ATOM 1071 C CA . ARG A 1 132 ? -13.305 10.950 26.003 1.00 93.06 132 ARG A CA 1
ATOM 1072 C C . ARG A 1 132 ? -13.927 9.595 25.673 1.00 93.06 132 ARG A C 1
ATOM 1074 O O . ARG A 1 132 ? -14.839 9.176 26.367 1.00 93.06 132 ARG A O 1
ATOM 1081 N N . TYR A 1 133 ? -13.417 8.927 24.638 1.00 93.06 133 TYR A N 1
ATOM 1082 C CA . TYR A 1 133 ? -13.894 7.606 24.231 1.00 93.06 133 TYR A CA 1
ATOM 1083 C C . TYR A 1 133 ? -13.611 6.567 25.321 1.00 93.06 133 TYR A C 1
ATOM 1085 O O . TYR A 1 133 ? -14.528 5.886 25.757 1.00 93.06 133 TYR A O 1
ATOM 1093 N N . ALA A 1 134 ? -12.378 6.532 25.836 1.00 91.50 134 ALA A N 1
ATOM 1094 C CA . ALA A 1 134 ? -12.000 5.648 26.935 1.00 91.50 134 ALA A CA 1
ATOM 1095 C C . ALA A 1 134 ? -12.798 5.941 28.219 1.00 91.50 134 ALA A C 1
ATOM 1097 O O . ALA A 1 134 ? -13.279 5.015 28.861 1.00 91.50 134 ALA A O 1
ATOM 1098 N N . LYS A 1 135 ? -13.000 7.225 28.560 1.00 92.25 135 LYS A N 1
ATOM 1099 C CA . LYS A 1 135 ? -13.820 7.620 29.717 1.00 92.25 135 LYS A CA 1
ATOM 1100 C C . LYS A 1 135 ? -15.270 7.139 29.577 1.00 92.25 135 LYS A C 1
ATOM 1102 O O . LYS A 1 135 ? -15.770 6.481 30.478 1.00 92.25 135 LYS A O 1
ATOM 1107 N N . LYS A 1 136 ? -15.898 7.389 28.423 1.00 91.06 136 LYS A N 1
ATOM 1108 C CA . LYS A 1 136 ? -17.257 6.918 28.126 1.00 91.06 136 LYS A CA 1
ATOM 1109 C C . LYS A 1 136 ? -17.351 5.391 28.195 1.00 91.06 136 LYS A C 1
ATOM 1111 O O . LYS A 1 136 ? -18.299 4.862 28.754 1.00 91.06 136 LYS A O 1
ATOM 1116 N N . HIS A 1 137 ? -16.362 4.681 27.651 1.00 89.56 137 HIS A N 1
ATOM 1117 C CA . HIS A 1 137 ? -16.331 3.221 27.699 1.00 89.56 137 HIS A CA 1
ATOM 1118 C C . HIS A 1 137 ? -16.283 2.688 29.139 1.00 89.56 137 HIS A C 1
ATOM 1120 O O . HIS A 1 137 ? -16.949 1.698 29.440 1.00 89.56 137 HIS A O 1
ATOM 1126 N N . ALA A 1 138 ? -15.513 3.344 30.013 1.00 90.38 138 ALA A N 1
ATOM 1127 C CA . ALA A 1 138 ? -15.409 2.991 31.425 1.00 90.38 138 ALA A CA 1
ATOM 1128 C C . ALA A 1 138 ? -16.700 3.298 32.206 1.00 90.38 138 ALA A C 1
ATOM 1130 O O . ALA A 1 138 ? -17.141 2.462 32.983 1.00 90.38 138 ALA A O 1
ATOM 1131 N N . GLU A 1 139 ? -17.324 4.457 31.970 1.00 91.75 139 GLU A N 1
ATOM 1132 C CA . GLU A 1 139 ? -18.573 4.868 32.638 1.00 91.75 139 GLU A CA 1
ATOM 1133 C C . GLU A 1 139 ? -19.778 4.022 32.195 1.00 91.75 139 GLU A C 1
ATOM 1135 O O . GLU A 1 139 ? -20.560 3.566 33.026 1.00 91.75 139 GLU A O 1
ATOM 1140 N N . ASP A 1 140 ? -19.905 3.754 30.892 1.00 89.25 140 ASP A N 1
ATOM 1141 C CA . ASP A 1 140 ? -21.027 2.994 30.326 1.00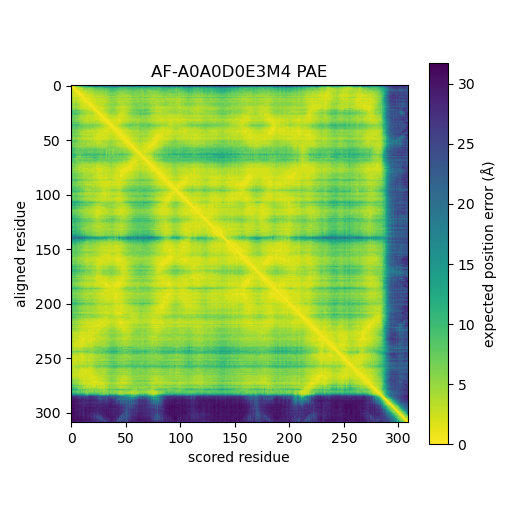 89.25 140 ASP A CA 1
ATOM 1142 C C . ASP A 1 140 ? -20.849 1.470 30.459 1.00 89.25 140 ASP A C 1
ATOM 1144 O O . ASP A 1 140 ? -21.719 0.710 30.021 1.00 89.25 140 ASP A O 1
ATOM 1148 N N . GLY A 1 141 ? -19.708 0.996 30.975 1.00 84.81 141 GLY A N 1
ATOM 1149 C CA . GLY A 1 141 ? -19.364 -0.429 31.020 1.00 84.81 141 GLY A CA 1
ATOM 1150 C C . GLY A 1 141 ? -19.381 -1.099 29.639 1.00 84.81 141 GLY A C 1
ATOM 1151 O O . GLY A 1 141 ? -19.810 -2.240 29.508 1.00 84.81 141 GLY A O 1
ATOM 1152 N N . GLY A 1 142 ? -19.009 -0.371 28.579 1.00 86.25 142 GLY A N 1
ATOM 1153 C CA . GLY A 1 142 ? -19.014 -0.883 27.202 1.00 86.25 142 GLY A CA 1
ATOM 1154 C C . GLY A 1 142 ? -20.397 -1.038 26.545 1.00 86.25 142 GLY A C 1
ATOM 1155 O O . GLY A 1 142 ? -20.471 -1.486 25.400 1.00 86.25 142 GLY A O 1
ATOM 1156 N N . LYS A 1 143 ? -21.499 -0.616 27.184 1.00 90.25 143 LYS A N 1
ATOM 1157 C CA . LYS A 1 143 ? -22.859 -0.715 26.604 1.00 90.25 143 LYS A CA 1
ATOM 1158 C C . LYS A 1 143 ? -22.989 -0.005 25.252 1.00 90.25 143 LYS A C 1
ATOM 1160 O O . LYS A 1 143 ? -23.623 -0.524 24.334 1.00 90.25 143 LYS A O 1
ATOM 1165 N N . SER A 1 144 ? -22.362 1.167 25.105 1.00 89.19 144 SER A N 1
ATOM 1166 C CA . SER A 1 144 ? -22.326 1.902 23.829 1.00 89.19 144 SER A CA 1
ATOM 1167 C C . SER A 1 144 ? -21.632 1.088 22.730 1.00 89.19 144 SER A C 1
ATOM 1169 O O . SER A 1 144 ? -22.134 1.024 21.611 1.00 89.19 144 SER A O 1
ATOM 1171 N N . THR A 1 145 ? -20.511 0.445 23.058 1.00 90.56 145 THR A N 1
ATOM 1172 C CA . THR A 1 145 ? -19.728 -0.413 22.158 1.00 90.56 145 THR A CA 1
ATOM 1173 C C . THR A 1 145 ? -20.545 -1.624 21.723 1.00 90.56 145 THR A C 1
ATOM 1175 O O . THR A 1 145 ? -20.670 -1.881 20.529 1.00 90.56 145 THR A O 1
ATOM 1178 N N . ALA A 1 146 ? -21.174 -2.320 22.675 1.00 93.19 146 ALA A N 1
ATOM 1179 C CA . ALA A 1 146 ? -22.021 -3.480 22.405 1.00 93.19 146 ALA A CA 1
ATOM 1180 C C . ALA A 1 146 ? -23.195 -3.125 21.479 1.00 93.19 146 ALA A C 1
ATOM 1182 O O . ALA A 1 146 ? -23.454 -3.827 20.504 1.00 93.19 146 ALA A O 1
ATOM 1183 N N . ARG A 1 147 ? -23.850 -1.977 21.710 1.00 94.56 147 ARG A N 1
ATOM 1184 C CA . ARG A 1 147 ? -24.915 -1.470 20.832 1.00 94.56 147 ARG A CA 1
ATOM 1185 C C . ARG A 1 147 ? -24.420 -1.204 19.410 1.00 94.56 147 ARG A C 1
ATOM 1187 O O . ARG A 1 147 ? -25.135 -1.473 18.445 1.00 94.56 147 ARG A O 1
ATOM 1194 N N . GLU A 1 148 ? -23.228 -0.633 19.261 1.00 94.88 148 GLU A N 1
ATOM 1195 C CA . GLU A 1 148 ? -22.649 -0.366 17.943 1.00 94.88 148 GLU A CA 1
ATOM 1196 C C . GLU A 1 148 ? -22.221 -1.649 17.224 1.00 94.88 148 GLU A C 1
ATOM 1198 O O . GLU A 1 148 ? -22.434 -1.748 16.016 1.00 94.88 148 GLU A O 1
ATOM 1203 N N . LEU A 1 149 ? -21.691 -2.642 17.944 1.00 95.50 149 LEU A N 1
ATOM 1204 C CA . LEU A 1 149 ? -21.387 -3.968 17.398 1.00 95.50 149 LEU A CA 1
ATOM 1205 C C . LEU A 1 149 ? -22.660 -4.676 16.923 1.00 95.50 149 LEU A C 1
ATOM 1207 O O . LEU A 1 149 ? -22.686 -5.197 15.811 1.00 95.50 149 LEU A O 1
ATOM 1211 N N . GLU A 1 150 ? -23.742 -4.609 17.698 1.00 96.38 150 GLU A N 1
ATOM 1212 C CA . GLU A 1 150 ? -25.036 -5.179 17.309 1.00 96.38 150 GLU A CA 1
ATOM 1213 C C . GLU A 1 150 ? -25.615 -4.486 16.067 1.00 96.38 150 GLU A C 1
ATOM 1215 O O . GLU A 1 150 ? -26.154 -5.115 15.156 1.00 96.38 150 GLU A O 1
ATOM 1220 N N . ARG A 1 151 ? -25.409 -3.169 15.949 1.00 96.31 151 ARG A N 1
ATOM 1221 C CA . ARG A 1 151 ? -25.760 -2.428 14.733 1.00 96.31 151 ARG A CA 1
ATOM 1222 C C . ARG A 1 151 ? -24.965 -2.914 13.516 1.00 96.31 151 ARG A C 1
ATOM 1224 O O . ARG A 1 151 ? -25.524 -2.955 12.420 1.00 96.31 151 ARG A O 1
ATOM 1231 N N . ILE A 1 152 ? -23.689 -3.267 13.687 1.00 96.75 152 ILE A N 1
ATOM 1232 C CA . ILE A 1 152 ? -22.878 -3.841 12.605 1.00 96.75 152 ILE A CA 1
ATOM 1233 C C . ILE A 1 152 ? -23.424 -5.215 12.220 1.00 96.75 152 ILE A C 1
ATOM 1235 O O . ILE A 1 152 ? -23.643 -5.442 11.034 1.00 96.75 152 ILE A O 1
ATOM 1239 N N . ARG A 1 153 ? -23.712 -6.078 13.201 1.00 96.81 153 ARG A N 1
ATOM 1240 C CA . ARG A 1 153 ? -24.286 -7.413 12.972 1.00 96.81 153 ARG A CA 1
ATOM 1241 C C . ARG A 1 153 ? -25.578 -7.361 12.160 1.00 96.81 153 ARG A C 1
ATOM 1243 O O . ARG A 1 153 ? -25.745 -8.145 11.235 1.00 96.81 153 ARG A O 1
ATOM 1250 N N . LYS A 1 154 ? -26.462 -6.410 12.474 1.00 96.44 154 LYS A N 1
ATOM 1251 C CA . LYS A 1 154 ? -27.788 -6.312 11.852 1.00 96.44 154 LYS A CA 1
ATOM 1252 C C . LYS A 1 154 ? -27.786 -5.755 10.426 1.00 96.44 154 LYS A C 1
ATOM 1254 O O . LYS A 1 154 ? -28.599 -6.183 9.615 1.00 96.44 154 LYS A O 1
ATOM 1259 N N . TYR A 1 155 ? -26.957 -4.750 10.135 1.00 95.88 155 TYR A N 1
ATOM 1260 C CA . TYR A 1 155 ? -27.098 -3.963 8.899 1.00 95.88 155 TYR A CA 1
ATOM 1261 C C . TYR A 1 155 ? -25.927 -4.091 7.923 1.00 95.88 155 TYR A C 1
ATOM 1263 O O . TYR A 1 155 ? -26.099 -3.793 6.742 1.00 95.88 155 TYR A O 1
ATOM 1271 N N . CYS A 1 156 ? -24.728 -4.446 8.389 1.00 96.69 156 CYS A N 1
ATOM 1272 C CA . CYS A 1 156 ? -23.538 -4.409 7.542 1.00 96.69 156 CYS A CA 1
ATOM 1273 C C . CYS A 1 156 ? -23.395 -5.682 6.716 1.00 96.69 156 CYS A C 1
ATOM 1275 O O . CYS A 1 156 ? -23.575 -6.778 7.225 1.00 96.69 156 CYS A O 1
ATOM 1277 N N . THR A 1 157 ? -22.981 -5.534 5.461 1.00 95.38 157 THR A N 1
ATOM 1278 C CA . THR A 1 157 ? -22.644 -6.657 4.578 1.00 95.38 157 THR A CA 1
ATOM 1279 C C . THR A 1 157 ? -21.160 -7.001 4.648 1.00 95.38 157 THR A C 1
ATOM 1281 O O . THR A 1 157 ? -20.776 -8.159 4.520 1.00 95.38 157 THR A O 1
ATOM 1284 N N . VAL A 1 158 ? -20.306 -6.001 4.892 1.00 97.12 158 VAL A N 1
ATOM 1285 C CA . VAL A 1 158 ? -18.850 -6.169 4.962 1.00 97.12 158 VAL A CA 1
ATOM 1286 C C . VAL A 1 158 ? -18.329 -5.650 6.296 1.00 97.12 158 VAL A C 1
ATOM 1288 O O . VAL A 1 158 ? -18.670 -4.550 6.735 1.00 97.12 158 VAL A O 1
ATOM 1291 N N . VAL A 1 159 ? -17.450 -6.428 6.924 1.00 97.88 159 VAL A N 1
ATOM 1292 C CA . VAL A 1 159 ? -16.794 -6.087 8.189 1.00 97.88 159 VAL A CA 1
ATOM 1293 C C . VAL A 1 159 ? -15.296 -5.952 7.946 1.00 97.88 159 VAL A C 1
ATOM 1295 O O . VAL A 1 159 ? -14.678 -6.793 7.291 1.00 97.88 159 VAL A O 1
ATOM 1298 N N . ARG A 1 160 ? -14.698 -4.869 8.449 1.00 98.31 160 ARG A N 1
ATOM 1299 C CA . ARG A 1 160 ? -13.252 -4.646 8.369 1.00 98.31 160 ARG A CA 1
ATOM 1300 C C . ARG A 1 160 ? -12.674 -4.326 9.726 1.00 98.31 160 ARG A C 1
ATOM 1302 O O . ARG A 1 160 ? -13.200 -3.488 10.444 1.00 98.31 160 ARG A O 1
ATOM 1309 N N . VAL A 1 161 ? -11.550 -4.934 10.045 1.00 97.88 161 VAL A N 1
ATOM 1310 C CA . VAL A 1 161 ? -10.793 -4.651 11.254 1.00 97.88 161 VAL A CA 1
ATOM 1311 C C . VAL A 1 161 ? -9.852 -3.473 11.015 1.00 97.88 161 VAL A C 1
ATOM 1313 O O . VAL A 1 161 ? -9.226 -3.367 9.961 1.00 97.88 161 VAL A O 1
ATOM 1316 N N . LEU A 1 162 ? -9.731 -2.587 12.000 1.00 97.19 162 LEU A N 1
ATOM 1317 C CA . LEU A 1 162 ? -8.703 -1.556 12.063 1.00 97.19 162 LEU A CA 1
ATOM 1318 C C . LEU A 1 162 ? -7.487 -2.114 12.789 1.00 97.19 162 LEU A C 1
ATOM 1320 O O . LEU A 1 162 ? -7.524 -2.330 13.998 1.00 97.19 162 LEU A O 1
ATOM 1324 N N . ALA A 1 163 ? -6.402 -2.304 12.051 1.00 96.62 163 ALA A N 1
ATOM 1325 C CA . ALA A 1 163 ? -5.155 -2.836 12.573 1.00 96.62 163 ALA A CA 1
ATOM 1326 C C . ALA A 1 163 ? -4.014 -1.841 12.373 1.00 96.62 163 ALA A C 1
ATOM 1328 O O . ALA A 1 163 ? -3.942 -1.137 11.355 1.00 96.62 163 ALA A O 1
ATOM 1329 N N . HIS A 1 164 ? -3.100 -1.783 13.337 1.00 96.12 164 HIS A N 1
ATOM 1330 C CA . HIS A 1 164 ? -1.904 -0.966 13.224 1.00 96.12 164 HIS A CA 1
ATOM 1331 C C . HIS A 1 164 ? -0.613 -1.759 13.391 1.00 96.12 164 HIS A C 1
ATOM 1333 O O . HIS A 1 164 ? -0.542 -2.706 14.163 1.00 96.12 164 HIS A O 1
ATOM 1339 N N . THR A 1 165 ? 0.440 -1.312 12.710 1.00 95.56 165 THR A N 1
ATOM 1340 C CA . THR A 1 165 ? 1.794 -1.855 12.890 1.00 95.56 165 THR A CA 1
ATOM 1341 C C . THR A 1 165 ? 2.406 -1.433 14.221 1.00 95.56 165 THR A C 1
ATOM 1343 O O . THR A 1 165 ? 2.197 -0.291 14.644 1.00 95.56 165 THR A O 1
ATOM 1346 N N . GLN A 1 166 ? 3.290 -2.258 14.773 1.00 93.69 166 GLN A N 1
ATOM 1347 C CA . GLN A 1 166 ? 4.191 -1.888 15.869 1.00 93.69 166 GLN A CA 1
ATOM 1348 C C . GLN A 1 166 ? 5.552 -1.436 15.329 1.00 93.69 166 GLN A C 1
ATOM 1350 O O . GLN A 1 166 ? 6.514 -2.195 15.281 1.00 93.69 166 GLN A O 1
ATOM 1355 N N . ILE A 1 167 ? 5.639 -0.183 14.876 1.00 92.25 167 ILE A N 1
ATOM 1356 C CA . ILE A 1 167 ? 6.825 0.292 14.141 1.00 92.25 167 ILE A CA 1
ATOM 1357 C C . ILE A 1 167 ? 8.069 0.415 15.033 1.00 92.25 167 ILE A C 1
ATOM 1359 O O . ILE A 1 167 ? 9.183 0.325 14.536 1.00 92.25 167 ILE A O 1
ATOM 1363 N N . ARG A 1 168 ? 7.906 0.568 16.354 1.00 91.88 168 ARG A N 1
ATOM 1364 C CA . ARG A 1 168 ? 9.046 0.624 17.284 1.00 91.88 168 ARG A CA 1
ATOM 1365 C C . ARG A 1 168 ? 9.812 -0.687 17.407 1.00 91.88 168 ARG A C 1
ATOM 1367 O O . ARG A 1 168 ? 10.939 -0.657 17.881 1.00 91.88 168 ARG A O 1
ATOM 1374 N N . LYS A 1 169 ? 9.188 -1.809 17.040 1.00 92.25 169 LYS A N 1
ATOM 1375 C CA . LYS A 1 169 ? 9.861 -3.110 17.008 1.00 92.25 169 LYS A CA 1
ATOM 1376 C C . LYS A 1 169 ? 10.803 -3.246 15.812 1.00 92.25 169 LYS A C 1
ATOM 1378 O O . LYS A 1 169 ? 11.687 -4.083 15.857 1.00 92.25 169 LYS A O 1
ATOM 1383 N N . THR A 1 170 ? 10.626 -2.401 14.797 1.00 91.31 170 THR A N 1
ATOM 1384 C CA . THR A 1 170 ? 11.509 -2.349 13.628 1.00 91.31 170 THR A CA 1
ATOM 1385 C C . THR A 1 170 ? 12.718 -1.457 13.893 1.00 91.31 170 THR A C 1
ATOM 1387 O O . THR A 1 170 ? 12.670 -0.572 14.750 1.00 91.31 170 THR A O 1
ATOM 1390 N N . GLY A 1 171 ? 13.775 -1.602 13.092 1.00 90.12 171 GLY A N 1
ATOM 1391 C CA . GLY A 1 171 ? 14.953 -0.721 13.130 1.00 90.12 171 GLY A CA 1
ATOM 1392 C C . GLY A 1 171 ? 14.714 0.716 12.627 1.00 90.12 171 GLY A C 1
ATOM 1393 O O . GLY A 1 171 ? 15.657 1.497 12.510 1.00 90.12 171 GLY A O 1
ATOM 1394 N N . LEU A 1 172 ? 13.474 1.092 12.291 1.00 92.31 172 LEU A N 1
ATOM 1395 C CA . LEU A 1 172 ? 13.151 2.399 11.720 1.00 92.31 172 LEU A CA 1
ATOM 1396 C C . LEU A 1 172 ? 13.071 3.500 12.789 1.00 92.31 172 LEU A C 1
ATOM 1398 O O . LEU A 1 172 ? 12.469 3.349 13.849 1.00 92.31 172 LEU A O 1
ATOM 1402 N N . SER A 1 173 ? 13.563 4.697 12.455 1.00 92.88 173 SER A N 1
ATOM 1403 C CA . SER A 1 173 ? 13.473 5.877 13.334 1.00 92.88 173 SER A CA 1
ATOM 1404 C C . SER A 1 173 ? 12.038 6.400 13.524 1.00 92.88 173 SER A C 1
ATOM 1406 O O . SER A 1 173 ? 11.734 7.131 14.477 1.00 92.88 173 SER A O 1
ATOM 1408 N N . GLN A 1 174 ? 11.125 6.039 12.618 1.00 92.44 174 GLN A N 1
ATOM 1409 C CA . GLN A 1 174 ? 9.735 6.473 12.653 1.00 92.44 174 GLN A CA 1
ATOM 1410 C C . GLN A 1 174 ? 8.983 5.820 13.820 1.00 92.44 174 GLN A C 1
ATOM 1412 O O . GLN A 1 174 ? 8.807 4.616 13.872 1.00 92.44 174 GLN A O 1
ATOM 1417 N N . LYS A 1 175 ? 8.403 6.640 14.707 1.00 92.75 175 LYS A N 1
ATOM 1418 C CA . LYS A 1 175 ? 7.604 6.178 15.870 1.00 92.75 175 LYS A CA 1
ATOM 1419 C C . 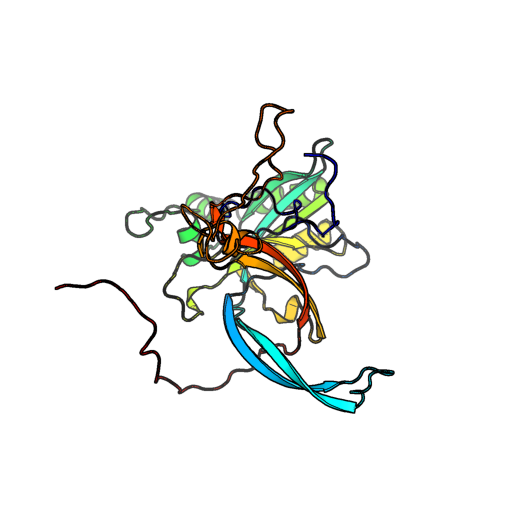LYS A 1 175 ? 6.087 6.154 15.628 1.00 92.75 175 LYS A C 1
ATOM 1421 O O . LYS A 1 175 ? 5.312 5.911 16.548 1.00 92.75 175 LYS A O 1
ATOM 1426 N N . LYS A 1 176 ? 5.643 6.548 14.432 1.00 94.88 176 LYS A N 1
ATOM 1427 C CA . LYS A 1 176 ? 4.228 6.741 14.075 1.00 94.88 176 LYS A CA 1
ATOM 1428 C C . LYS A 1 176 ? 3.690 5.475 13.404 1.00 94.88 176 LYS A C 1
ATOM 1430 O O . LYS A 1 176 ? 4.015 5.241 12.241 1.00 94.88 176 LYS A O 1
ATOM 1435 N N . ALA A 1 177 ? 2.849 4.709 14.100 1.00 95.44 177 ALA A N 1
ATOM 1436 C CA . ALA A 1 177 ? 2.296 3.448 13.596 1.00 95.44 177 ALA A CA 1
ATOM 1437 C C . ALA A 1 177 ? 1.424 3.648 12.355 1.00 95.44 177 ALA A C 1
ATOM 1439 O O . ALA A 1 177 ? 0.684 4.632 12.252 1.00 95.44 177 ALA A O 1
ATOM 1440 N N . HIS A 1 178 ? 1.502 2.740 11.383 1.00 95.44 178 HIS A N 1
ATOM 1441 C CA . HIS A 1 178 ? 0.625 2.715 10.211 1.00 95.44 178 HIS A CA 1
ATOM 1442 C C . HIS A 1 178 ? -0.692 2.031 10.546 1.00 95.44 178 HIS A C 1
ATOM 1444 O O . HIS A 1 178 ? -0.678 0.927 11.055 1.00 95.44 178 HIS A O 1
ATOM 1450 N N . LEU A 1 179 ? -1.808 2.706 10.253 1.00 94.56 179 LEU A N 1
ATOM 1451 C CA . LEU A 1 179 ? -3.168 2.216 10.493 1.00 94.56 179 LEU A CA 1
ATOM 1452 C C . LEU A 1 179 ? -3.814 1.795 9.174 1.00 94.56 179 LEU A C 1
ATOM 1454 O O . LEU A 1 179 ? -3.887 2.628 8.260 1.00 94.56 179 LEU A O 1
ATOM 1458 N N . MET A 1 180 ? -4.271 0.555 9.061 1.00 95.06 180 MET A N 1
ATOM 1459 C CA . MET A 1 180 ? -4.972 0.031 7.891 1.00 95.06 180 MET A CA 1
ATOM 1460 C C . MET A 1 180 ? -6.305 -0.603 8.283 1.00 95.06 180 MET A C 1
ATOM 1462 O O . MET A 1 180 ? -6.490 -1.019 9.421 1.00 95.06 180 MET A O 1
ATOM 1466 N N . GLU A 1 181 ? -7.199 -0.692 7.308 1.00 96.31 181 GLU A N 1
ATOM 1467 C CA . GLU A 1 181 ? -8.346 -1.589 7.378 1.00 96.31 181 GLU A CA 1
ATOM 1468 C C . GLU A 1 181 ? -7.963 -2.913 6.717 1.00 96.31 181 GLU A C 1
ATOM 1470 O O . GLU A 1 181 ? -7.352 -2.895 5.644 1.00 96.31 181 GLU A O 1
ATOM 1475 N N . ILE A 1 182 ? -8.339 -4.028 7.335 1.00 97.12 182 ILE A N 1
ATOM 1476 C CA . ILE A 1 182 ? -8.217 -5.385 6.794 1.00 97.12 182 ILE A CA 1
ATOM 1477 C C . ILE A 1 182 ? -9.623 -5.969 6.746 1.00 97.12 182 ILE A C 1
ATOM 1479 O O . ILE A 1 182 ? -10.349 -5.897 7.736 1.00 97.12 182 ILE A O 1
ATOM 1483 N N . GLN A 1 183 ? -10.039 -6.502 5.601 1.00 97.81 183 GLN A N 1
ATOM 1484 C CA . GLN A 1 183 ? -11.352 -7.125 5.492 1.00 97.81 183 GLN A CA 1
ATOM 1485 C C . GLN A 1 183 ? -11.351 -8.500 6.157 1.00 97.81 183 GLN A C 1
ATOM 1487 O O . GLN A 1 183 ? -10.389 -9.253 6.001 1.00 97.81 183 GLN A O 1
ATOM 1492 N N . VAL A 1 184 ? -12.421 -8.796 6.892 1.00 97.88 184 VAL A N 1
ATOM 1493 C CA . VAL A 1 184 ? -12.657 -10.114 7.479 1.00 97.88 184 VAL A CA 1
ATOM 1494 C C . VAL A 1 184 ? -13.566 -10.890 6.531 1.00 97.88 184 VAL A C 1
ATOM 1496 O O . VAL A 1 184 ? -14.681 -10.442 6.240 1.00 97.88 184 VAL A O 1
ATOM 1499 N N . ASN A 1 185 ? -13.081 -12.026 6.045 1.00 97.56 185 ASN A N 1
ATOM 1500 C CA . ASN A 1 185 ? -13.818 -12.913 5.148 1.00 97.56 185 ASN A CA 1
ATOM 1501 C C . ASN A 1 185 ? -14.133 -14.236 5.854 1.00 97.56 185 ASN A C 1
ATOM 1503 O O . ASN A 1 185 ? -13.486 -14.567 6.844 1.00 97.56 185 ASN A O 1
ATOM 1507 N N . GLY A 1 186 ? -15.107 -14.983 5.335 1.00 96.44 186 GLY A N 1
ATOM 1508 C CA . GLY A 1 186 ? -15.543 -16.262 5.904 1.00 96.44 186 GLY A CA 1
ATOM 1509 C C . GLY A 1 186 ? -16.680 -16.135 6.916 1.00 96.44 186 GLY A C 1
ATOM 1510 O O . GLY A 1 186 ? -16.863 -15.078 7.519 1.00 96.44 186 GLY A O 1
ATOM 1511 N N . GLY A 1 187 ? -17.439 -17.214 7.100 1.00 96.19 187 GLY A N 1
ATOM 1512 C CA . GLY A 1 187 ? -18.547 -17.299 8.053 1.00 96.19 187 GLY A CA 1
ATOM 1513 C C . GLY A 1 187 ? -19.680 -16.289 7.835 1.00 96.19 187 GLY A C 1
ATOM 1514 O O . GLY A 1 187 ? -19.781 -15.608 6.807 1.00 96.19 187 GLY A O 1
ATOM 1515 N N . SER A 1 188 ? -20.555 -16.185 8.835 1.00 96.88 188 SER A N 1
ATOM 1516 C CA . SER A 1 188 ? -21.627 -15.191 8.867 1.00 96.88 188 SER A CA 1
ATOM 1517 C C . SER A 1 188 ? -21.119 -13.819 9.332 1.00 96.88 188 SER A C 1
ATOM 1519 O O . SER A 1 188 ? -20.040 -13.675 9.907 1.00 96.88 188 SER A O 1
ATOM 1521 N N . ILE A 1 189 ? -21.916 -12.767 9.122 1.00 96.75 189 ILE A N 1
ATOM 1522 C CA . ILE A 1 189 ? -21.583 -11.415 9.607 1.00 96.75 189 ILE A CA 1
ATOM 1523 C C . ILE A 1 189 ? -21.440 -11.393 11.139 1.00 96.75 189 ILE A C 1
ATOM 1525 O O . ILE A 1 189 ? -20.592 -10.665 11.657 1.00 96.75 189 ILE A O 1
ATOM 1529 N N . ALA A 1 190 ? -22.228 -12.194 11.863 1.00 96.62 190 ALA A N 1
ATOM 1530 C CA . ALA A 1 190 ? -22.132 -12.295 13.317 1.00 96.62 190 ALA A CA 1
ATOM 1531 C C . ALA A 1 190 ? -20.771 -12.859 13.747 1.00 96.62 190 ALA A C 1
ATOM 1533 O O . ALA A 1 190 ? -20.093 -12.227 14.564 1.00 96.62 190 ALA A O 1
ATOM 1534 N N . ASP A 1 191 ? -20.338 -13.948 13.104 1.00 96.81 191 ASP A N 1
ATOM 1535 C CA . ASP A 1 191 ? -19.047 -14.598 13.359 1.00 96.81 191 ASP A CA 1
ATOM 1536 C C . ASP A 1 191 ? -17.888 -13.642 13.062 1.00 96.81 191 ASP A C 1
ATOM 1538 O O . ASP A 1 191 ? -16.947 -13.527 13.842 1.00 96.81 191 ASP A O 1
ATOM 1542 N N . LYS A 1 192 ? -17.982 -12.869 11.971 1.00 97.81 192 LYS A N 1
ATOM 1543 C CA . LYS A 1 192 ? -16.980 -11.847 11.624 1.00 97.81 192 LYS A CA 1
ATOM 1544 C C . LYS A 1 192 ? -16.855 -10.761 12.682 1.00 97.81 192 LYS A C 1
ATOM 1546 O O . LYS A 1 192 ? -15.745 -10.318 12.974 1.00 97.81 192 LYS A O 1
ATOM 1551 N N . VAL A 1 193 ? -17.978 -10.288 13.225 1.00 97.25 193 VAL A N 1
ATOM 1552 C CA . VAL A 1 193 ? -17.979 -9.255 14.272 1.00 97.25 193 VAL A CA 1
ATOM 1553 C C . VAL A 1 193 ? -17.405 -9.810 15.570 1.00 97.25 193 VAL A C 1
ATOM 1555 O O . VAL A 1 193 ? -16.626 -9.121 16.225 1.00 97.25 193 VAL A O 1
ATOM 1558 N N . GLU A 1 194 ? -17.759 -11.041 15.932 1.00 96.88 194 GLU A N 1
ATOM 1559 C CA . GLU A 1 194 ? -17.237 -11.699 17.128 1.00 96.88 194 GLU A CA 1
ATOM 1560 C C . GLU A 1 194 ? -15.737 -11.973 17.021 1.00 96.88 194 GLU A C 1
ATOM 1562 O O . GLU A 1 194 ? -14.985 -11.587 17.914 1.00 96.88 194 GLU A O 1
ATOM 1567 N N . PHE A 1 195 ? -15.284 -12.515 15.891 1.00 97.00 195 PHE A N 1
ATOM 1568 C CA . PHE A 1 195 ? -13.869 -12.689 15.583 1.00 97.00 195 PHE A CA 1
ATOM 1569 C C . PHE A 1 195 ? -13.108 -11.358 15.656 1.00 97.00 195 PHE A C 1
ATOM 1571 O O . PHE A 1 195 ? -12.090 -11.249 16.339 1.00 97.00 195 PHE A O 1
ATOM 1578 N N . ALA A 1 196 ? -13.632 -10.307 15.015 1.00 96.56 196 ALA A N 1
ATOM 1579 C CA . ALA A 1 196 ? -13.027 -8.978 15.041 1.00 96.56 196 ALA A CA 1
ATOM 1580 C C . ALA A 1 196 ? -12.928 -8.407 16.464 1.00 96.56 196 ALA A C 1
ATOM 1582 O O . ALA A 1 196 ? -11.895 -7.841 16.821 1.00 96.56 196 ALA A O 1
ATOM 1583 N N . HIS A 1 197 ? -13.980 -8.556 17.272 1.00 95.25 197 HIS A N 1
ATOM 1584 C CA . HIS A 1 197 ? -14.005 -8.100 18.660 1.00 95.25 197 HIS A CA 1
ATOM 1585 C C . HIS A 1 197 ? -13.054 -8.914 19.548 1.00 95.25 197 HIS A C 1
ATOM 1587 O O . HIS A 1 197 ? -12.330 -8.345 20.361 1.00 95.25 197 HIS A O 1
ATOM 1593 N N . GLY A 1 198 ? -12.984 -10.233 19.350 1.00 95.94 198 GLY A N 1
ATOM 1594 C CA . GLY A 1 198 ? -12.080 -11.128 20.073 1.00 95.94 198 GLY A CA 1
ATOM 1595 C C . GLY A 1 198 ? -10.596 -10.827 19.847 1.00 95.94 198 GLY A C 1
ATOM 1596 O O . GLY A 1 198 ? -9.775 -11.170 20.703 1.00 95.94 198 GLY A O 1
ATOM 1597 N N . LEU A 1 199 ? -10.256 -10.155 18.741 1.00 96.06 199 LEU A N 1
ATOM 1598 C CA . LEU A 1 199 ? -8.906 -9.693 18.415 1.00 96.06 199 LEU A CA 1
ATOM 1599 C C . LEU A 1 199 ? -8.550 -8.321 19.010 1.00 96.06 199 LEU A C 1
ATOM 1601 O O . LEU A 1 199 ? -7.401 -7.900 18.890 1.00 96.06 199 LEU A O 1
ATOM 1605 N N . PHE A 1 200 ? -9.481 -7.603 19.647 1.00 95.00 200 PHE A N 1
ATOM 1606 C CA . PHE A 1 200 ? -9.192 -6.272 20.190 1.00 95.00 200 PHE A CA 1
ATOM 1607 C C . PHE A 1 200 ? -8.029 -6.304 21.184 1.00 95.00 200 PHE A C 1
ATOM 1609 O O . PHE A 1 200 ? -7.982 -7.134 22.086 1.00 95.00 200 PHE A O 1
ATOM 1616 N N . GLU A 1 201 ? -7.089 -5.375 20.994 1.00 92.94 201 GLU A N 1
ATOM 1617 C CA . GLU A 1 201 ? -5.883 -5.187 21.811 1.00 92.94 201 GLU A CA 1
ATOM 1618 C C . GLU A 1 201 ? -4.888 -6.363 21.762 1.00 92.94 201 GLU A C 1
ATOM 1620 O O . GLU A 1 201 ? -3.822 -6.294 22.376 1.00 92.94 201 GLU A O 1
ATOM 1625 N N . LYS A 1 202 ? -5.171 -7.403 20.967 1.00 94.44 202 LYS A N 1
ATOM 1626 C CA . LYS A 1 202 ? -4.301 -8.568 20.792 1.00 94.44 202 LYS A CA 1
ATOM 1627 C C . LYS A 1 202 ? -3.376 -8.415 19.579 1.00 94.44 202 LYS A C 1
ATOM 1629 O O . LYS A 1 202 ? -3.749 -7.773 18.588 1.00 94.44 202 LYS A O 1
ATOM 1634 N N . PRO A 1 203 ? -2.162 -8.991 19.645 1.00 95.25 203 PRO A N 1
ATOM 1635 C CA . PRO A 1 203 ? -1.281 -9.087 18.495 1.00 95.25 203 PRO A CA 1
ATOM 1636 C C . PRO A 1 203 ? -1.764 -10.157 17.511 1.00 95.25 203 PRO A C 1
ATOM 1638 O O . PRO A 1 203 ? -2.129 -11.259 17.903 1.00 95.25 203 PRO A O 1
ATOM 1641 N N . VAL A 1 204 ? -1.723 -9.815 16.228 1.00 95.44 204 VAL A N 1
ATOM 1642 C CA . VAL A 1 204 ? -1.932 -10.700 15.084 1.00 95.44 204 VAL A CA 1
ATOM 1643 C C . VAL A 1 204 ? -0.583 -10.895 14.407 1.00 95.44 204 VAL A C 1
ATOM 1645 O O . VAL A 1 204 ? 0.043 -9.927 13.958 1.00 95.44 204 VAL A O 1
ATOM 1648 N N . GLU A 1 205 ? -0.135 -12.142 14.353 1.00 95.06 205 GLU A N 1
ATOM 1649 C CA . GLU A 1 205 ? 1.113 -12.541 13.704 1.00 95.06 205 GLU A CA 1
ATOM 1650 C C . GLU A 1 205 ? 0.891 -12.856 1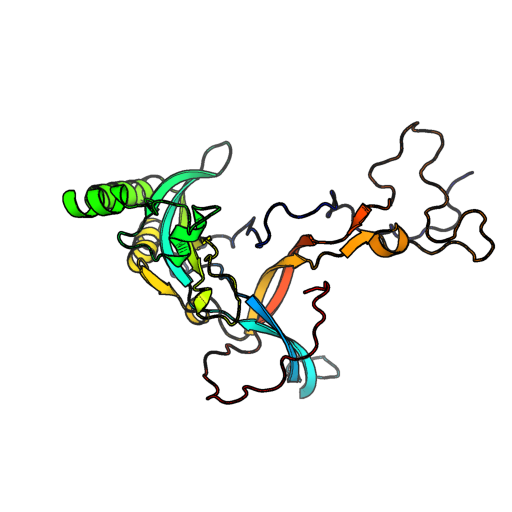2.223 1.00 95.06 205 GLU A C 1
ATOM 1652 O O . GLU A 1 205 ? -0.221 -13.178 11.803 1.00 95.06 205 GLU A O 1
ATOM 1657 N N . ILE A 1 206 ? 1.955 -12.762 11.423 1.00 92.94 206 ILE A N 1
ATOM 1658 C CA . ILE A 1 206 ? 1.892 -13.021 9.977 1.00 92.94 206 ILE A CA 1
ATOM 1659 C C . ILE A 1 206 ? 1.468 -14.463 9.664 1.00 92.94 206 ILE A C 1
ATOM 1661 O O . ILE A 1 206 ? 0.667 -14.673 8.759 1.00 92.94 206 ILE A O 1
ATOM 1665 N N . SER A 1 207 ? 1.925 -15.414 10.481 1.00 91.62 207 SER A N 1
ATOM 1666 C CA . SER A 1 207 ? 1.631 -16.851 10.404 1.00 91.62 207 SER A CA 1
ATOM 1667 C C . SER A 1 207 ? 0.152 -17.189 10.595 1.00 91.62 207 SER A C 1
ATOM 1669 O O . SER A 1 207 ? -0.285 -18.271 10.232 1.00 91.62 207 SER A O 1
ATOM 1671 N N . SER A 1 208 ? -0.633 -16.275 11.176 1.00 91.88 208 SER A N 1
ATOM 1672 C CA . SER A 1 208 ? -2.086 -16.439 11.308 1.00 91.88 208 SER A CA 1
ATOM 1673 C C . SER A 1 208 ? -2.870 -15.960 10.080 1.00 91.88 208 SER A C 1
ATOM 1675 O O . SER A 1 208 ? -4.090 -16.111 10.040 1.00 91.88 208 SER A O 1
ATOM 1677 N N . VAL A 1 209 ? -2.195 -15.322 9.116 1.00 93.38 209 VAL A N 1
ATOM 1678 C CA . VAL A 1 209 ? -2.819 -14.686 7.945 1.00 93.38 209 VAL A CA 1
ATOM 1679 C C . VAL A 1 209 ? -2.370 -15.325 6.639 1.00 93.38 209 VAL A C 1
ATOM 1681 O O . VAL A 1 209 ? -3.210 -15.499 5.765 1.00 93.38 209 VAL A O 1
ATOM 1684 N N . PHE A 1 210 ? -1.081 -15.632 6.506 1.00 92.19 210 PHE A N 1
ATOM 1685 C CA . PHE A 1 210 ? -0.524 -16.273 5.318 1.00 92.19 210 PHE A CA 1
ATOM 1686 C C . PHE A 1 210 ? 0.152 -17.583 5.684 1.00 92.19 210 PHE A C 1
ATOM 1688 O O . PHE A 1 210 ? 0.680 -17.725 6.789 1.00 92.19 210 PHE A O 1
ATOM 1695 N N . GLU A 1 211 ? 0.153 -18.498 4.724 1.00 90.81 211 GLU A N 1
ATOM 1696 C CA . GLU A 1 211 ? 0.823 -19.789 4.826 1.00 90.81 211 GLU A CA 1
ATOM 1697 C C . GLU A 1 211 ? 2.074 -19.831 3.937 1.00 90.81 211 GLU A C 1
ATOM 1699 O O . GLU A 1 211 ? 2.197 -19.117 2.933 1.00 90.81 211 GLU A O 1
ATOM 1704 N N . ARG A 1 212 ? 3.015 -20.712 4.284 1.00 88.25 212 ARG A N 1
ATOM 1705 C CA . ARG A 1 212 ? 4.163 -21.013 3.428 1.00 88.25 212 ARG A CA 1
ATOM 1706 C C . ARG A 1 212 ? 3.698 -21.531 2.063 1.00 88.25 212 ARG A C 1
ATOM 1708 O O . ARG A 1 212 ? 2.741 -22.290 1.963 1.00 88.25 212 ARG A O 1
ATOM 1715 N N . ASP A 1 213 ? 4.415 -21.130 1.018 1.00 86.50 213 ASP A N 1
ATOM 1716 C CA . ASP A 1 213 ? 4.162 -21.446 -0.390 1.00 86.50 213 ASP A CA 1
ATOM 1717 C C . ASP A 1 213 ? 2.855 -20.864 -0.956 1.00 86.50 213 ASP A C 1
ATOM 1719 O O . ASP A 1 213 ? 2.543 -21.087 -2.130 1.00 86.50 213 ASP A O 1
ATOM 1723 N N . GLU A 1 214 ? 2.145 -20.035 -0.183 1.00 88.31 214 GLU A N 1
ATOM 1724 C CA . GLU A 1 214 ? 1.002 -19.267 -0.661 1.00 88.31 214 GLU A CA 1
ATOM 1725 C C . GLU A 1 214 ? 1.442 -18.177 -1.650 1.00 88.31 214 GLU A C 1
ATOM 1727 O O . GLU A 1 214 ? 2.505 -17.557 -1.540 1.00 88.31 214 GLU A O 1
ATOM 1732 N N . VAL A 1 215 ? 0.591 -17.923 -2.641 1.00 90.25 215 VAL A N 1
ATOM 1733 C CA . VAL A 1 215 ? 0.778 -16.846 -3.608 1.00 90.25 215 VAL A CA 1
ATOM 1734 C C . VAL A 1 215 ? 0.044 -15.597 -3.129 1.00 90.25 215 VAL A C 1
ATOM 1736 O O . VAL A 1 215 ? -1.182 -15.570 -3.053 1.00 90.25 215 VAL A O 1
ATOM 1739 N N . ILE A 1 216 ? 0.804 -14.540 -2.862 1.00 92.56 216 ILE A N 1
ATOM 1740 C CA . ILE A 1 216 ? 0.328 -13.269 -2.325 1.00 92.56 216 ILE A CA 1
ATOM 1741 C C . ILE A 1 216 ? 0.435 -12.125 -3.339 1.00 92.56 216 ILE A C 1
ATOM 1743 O O . ILE A 1 216 ? 1.254 -12.118 -4.266 1.00 92.56 216 ILE A O 1
ATOM 1747 N N . ASP A 1 217 ? -0.372 -11.095 -3.097 1.00 92.00 217 ASP A N 1
ATOM 1748 C CA . ASP A 1 217 ? -0.310 -9.825 -3.812 1.00 92.00 217 ASP A CA 1
ATOM 1749 C C . ASP A 1 217 ? 0.398 -8.762 -2.960 1.00 92.00 217 ASP A C 1
ATOM 1751 O O . ASP A 1 217 ? 0.008 -8.464 -1.827 1.00 92.00 217 ASP A O 1
ATOM 1755 N N . VAL A 1 218 ? 1.413 -8.113 -3.530 1.00 93.56 218 VAL A N 1
ATOM 1756 C CA . VAL A 1 218 ? 2.191 -7.065 -2.863 1.00 93.56 218 VAL A CA 1
ATOM 1757 C C . VAL A 1 218 ? 1.742 -5.693 -3.349 1.00 93.56 218 VAL A C 1
ATOM 1759 O O . VAL A 1 218 ? 1.906 -5.319 -4.511 1.00 93.56 218 VAL A O 1
ATOM 1762 N N . ILE A 1 219 ? 1.207 -4.882 -2.434 1.00 93.00 219 ILE A N 1
ATOM 1763 C CA . ILE A 1 219 ? 0.738 -3.527 -2.743 1.00 93.00 219 ILE A CA 1
ATOM 1764 C C . ILE A 1 219 ? 1.643 -2.501 -2.067 1.00 93.00 219 ILE A C 1
ATOM 1766 O O . ILE A 1 219 ? 1.643 -2.340 -0.846 1.00 93.00 219 ILE A O 1
ATOM 1770 N N . ALA A 1 220 ? 2.365 -1.728 -2.875 1.00 93.81 220 ALA A N 1
ATOM 1771 C CA . ALA A 1 220 ? 3.352 -0.770 -2.394 1.00 93.81 220 ALA A CA 1
ATOM 1772 C C . ALA A 1 220 ? 3.371 0.517 -3.227 1.00 93.81 220 ALA A C 1
ATOM 1774 O O . ALA A 1 220 ? 2.694 0.660 -4.247 1.00 93.81 220 ALA A O 1
ATOM 1775 N N . VAL A 1 221 ? 4.157 1.490 -2.769 1.00 94.00 221 VAL A N 1
ATOM 1776 C CA . VAL A 1 221 ? 4.512 2.666 -3.568 1.00 94.00 221 VAL A CA 1
ATOM 1777 C C . VAL A 1 221 ? 5.927 2.481 -4.086 1.00 94.00 221 VAL A C 1
ATOM 1779 O O . VAL A 1 221 ? 6.829 2.148 -3.321 1.00 94.00 221 VAL A O 1
ATOM 1782 N N . THR A 1 222 ? 6.125 2.699 -5.383 1.00 94.19 222 THR A N 1
ATOM 1783 C CA . THR A 1 222 ? 7.440 2.522 -6.006 1.00 94.19 222 THR A CA 1
ATOM 1784 C C . THR A 1 222 ? 8.458 3.545 -5.491 1.00 94.19 222 THR A C 1
ATOM 1786 O O . THR A 1 222 ? 8.099 4.630 -5.021 1.00 94.19 222 THR A O 1
ATOM 1789 N N . LYS A 1 223 ? 9.755 3.232 -5.602 1.00 94.56 223 LYS A N 1
ATOM 1790 C CA . LYS A 1 223 ? 10.830 4.183 -5.281 1.00 94.56 223 LYS A CA 1
ATOM 1791 C C . LYS A 1 223 ? 10.681 5.442 -6.139 1.00 94.56 223 LYS A C 1
ATOM 1793 O O . LYS A 1 223 ? 10.381 5.352 -7.321 1.00 94.56 223 LYS A O 1
ATOM 1798 N N . GLY A 1 224 ? 10.838 6.625 -5.553 1.00 94.25 224 GLY A N 1
ATOM 1799 C CA . GLY A 1 224 ? 10.728 7.879 -6.301 1.00 94.25 224 GLY A CA 1
ATOM 1800 C C . GLY A 1 224 ? 11.981 8.171 -7.125 1.00 94.25 224 GLY A C 1
ATOM 1801 O O . GLY A 1 224 ? 13.086 8.032 -6.611 1.00 94.25 224 GLY A O 1
ATOM 1802 N N . HIS A 1 225 ? 11.798 8.635 -8.365 1.00 95.56 225 HIS A N 1
ATOM 1803 C CA . HIS A 1 225 ? 12.891 9.087 -9.243 1.00 95.56 225 HIS A CA 1
ATOM 1804 C C . HIS A 1 225 ? 12.790 10.578 -9.617 1.00 95.56 225 HIS A C 1
ATOM 1806 O O . HIS A 1 225 ? 13.583 11.083 -10.398 1.00 95.56 225 HIS A O 1
ATOM 1812 N N . GLY A 1 226 ? 11.821 11.309 -9.054 1.00 96.19 226 GLY A N 1
ATOM 1813 C CA . GLY A 1 226 ? 11.659 12.744 -9.310 1.00 96.19 226 GLY A CA 1
ATOM 1814 C C . GLY A 1 226 ? 11.192 13.061 -10.735 1.00 96.19 226 GLY A C 1
ATOM 1815 O O . GLY A 1 226 ? 10.417 12.304 -11.326 1.00 96.19 226 GLY A O 1
ATOM 1816 N N . PHE A 1 227 ? 11.606 14.218 -11.257 1.00 97.56 227 PHE A N 1
ATOM 1817 C CA . PHE A 1 227 ? 11.290 14.647 -12.619 1.00 97.56 227 PHE A CA 1
ATOM 1818 C C . PHE A 1 227 ? 12.265 14.010 -13.609 1.00 97.56 227 PHE A C 1
ATOM 1820 O O . PHE A 1 227 ? 13.467 14.231 -13.531 1.00 97.56 227 PHE A O 1
ATOM 1827 N N . GLU A 1 228 ? 11.733 13.265 -14.571 1.00 97.50 228 GLU A N 1
ATOM 1828 C CA . GLU A 1 228 ? 12.520 12.488 -15.520 1.00 97.50 228 GLU A CA 1
ATOM 1829 C C . GLU A 1 228 ? 12.215 12.847 -16.970 1.00 97.50 228 GLU A C 1
ATOM 1831 O O . GLU A 1 228 ? 11.082 13.179 -17.351 1.00 97.50 228 GLU A O 1
ATOM 1836 N N . GLY A 1 229 ? 13.248 12.719 -17.803 1.00 96.56 229 GLY A N 1
ATOM 1837 C CA . GLY A 1 229 ? 13.146 12.877 -19.248 1.00 96.56 229 GLY A CA 1
ATOM 1838 C C . GLY A 1 229 ? 12.310 11.770 -19.895 1.00 96.56 229 GLY A C 1
ATOM 1839 O O . GLY A 1 229 ? 12.114 10.688 -19.341 1.00 96.56 229 GLY A O 1
ATOM 1840 N N . VAL A 1 230 ? 11.832 12.015 -21.116 1.00 96.62 230 VAL A N 1
ATOM 1841 C CA . VAL A 1 230 ? 10.931 11.082 -21.814 1.00 96.62 230 VAL A CA 1
ATOM 1842 C C . VAL A 1 230 ? 11.565 9.711 -22.082 1.00 96.62 230 VAL A C 1
ATOM 1844 O O . VAL A 1 230 ? 10.884 8.695 -21.970 1.00 96.62 230 VAL A O 1
ATOM 1847 N N . THR A 1 231 ? 12.877 9.670 -22.332 1.00 95.44 231 THR A N 1
ATOM 1848 C CA . THR A 1 231 ? 13.631 8.426 -22.539 1.00 95.44 231 THR A CA 1
ATOM 1849 C C . THR A 1 231 ? 13.566 7.506 -21.324 1.00 95.44 231 THR A C 1
ATOM 1851 O O . THR A 1 231 ? 13.187 6.354 -21.480 1.00 95.44 231 THR A O 1
ATOM 1854 N N . HIS A 1 232 ? 13.885 7.998 -20.123 1.00 95.25 232 HIS A N 1
ATOM 1855 C CA . HIS A 1 232 ? 13.873 7.166 -18.914 1.00 95.25 232 HIS A CA 1
ATOM 1856 C C . HIS A 1 232 ? 12.438 6.897 -18.439 1.00 95.25 232 HIS A C 1
ATOM 1858 O O . HIS A 1 232 ? 12.079 5.769 -18.123 1.00 95.25 232 HIS A O 1
ATOM 1864 N N . ARG A 1 233 ? 11.567 7.914 -18.488 1.00 95.75 233 ARG A N 1
ATOM 1865 C CA . ARG A 1 233 ? 10.180 7.809 -18.018 1.00 95.75 233 ARG A CA 1
ATOM 1866 C C . ARG A 1 233 ? 9.318 6.860 -18.856 1.00 95.75 233 ARG A C 1
ATOM 1868 O O . ARG A 1 233 ? 8.439 6.208 -18.300 1.00 95.75 233 ARG A O 1
ATOM 1875 N N . TRP A 1 234 ? 9.506 6.819 -20.176 1.00 96.06 234 TRP A N 1
ATOM 1876 C CA . TRP A 1 234 ? 8.649 6.064 -21.105 1.00 96.06 234 TRP A CA 1
ATOM 1877 C C . TRP A 1 234 ? 9.383 4.984 -21.907 1.00 96.06 234 TRP A C 1
ATOM 1879 O O . TRP A 1 234 ? 8.729 4.240 -22.634 1.00 96.06 234 TRP A O 1
ATOM 1889 N N . GLY A 1 235 ? 10.711 4.887 -21.802 1.00 95.31 235 GLY A N 1
ATOM 1890 C CA . GLY A 1 235 ? 11.504 3.939 -22.588 1.00 95.31 235 GLY A CA 1
ATOM 1891 C C . GLY A 1 235 ? 11.568 4.285 -24.079 1.00 95.31 235 GLY A C 1
ATOM 1892 O O . GLY A 1 235 ? 11.721 3.396 -24.911 1.00 95.31 235 GLY A O 1
ATOM 1893 N N . THR A 1 236 ? 11.397 5.559 -24.455 1.00 95.38 236 THR A N 1
ATOM 1894 C CA . THR A 1 236 ? 11.458 5.972 -25.868 1.00 95.38 236 THR A CA 1
ATOM 1895 C C . THR A 1 236 ? 12.884 5.885 -26.401 1.00 95.38 236 THR A C 1
ATOM 1897 O O . THR A 1 236 ? 13.821 6.314 -25.723 1.00 95.38 236 THR A O 1
ATOM 1900 N N . LYS A 1 237 ? 13.050 5.439 -27.650 1.00 95.44 237 LYS A N 1
ATOM 1901 C CA . LYS A 1 237 ? 14.359 5.397 -28.320 1.00 95.44 237 LYS A CA 1
ATOM 1902 C C . LYS A 1 237 ? 15.009 6.790 -28.361 1.00 95.44 237 LYS A C 1
ATOM 1904 O O . LYS A 1 237 ? 14.347 7.784 -28.653 1.00 95.44 237 LYS A O 1
ATOM 1909 N N . LYS A 1 238 ? 16.311 6.861 -28.065 1.00 96.38 238 LYS A N 1
ATOM 1910 C CA . LYS A 1 238 ? 17.113 8.086 -28.230 1.00 96.38 238 LYS A CA 1
ATOM 1911 C C . LYS A 1 238 ? 17.219 8.435 -29.719 1.00 96.38 238 LYS A C 1
ATOM 1913 O O . LYS A 1 238 ? 17.346 7.539 -30.552 1.00 96.38 238 LYS A O 1
ATOM 1918 N N . LEU A 1 239 ? 17.187 9.723 -30.050 1.00 97.06 239 LEU A N 1
ATOM 1919 C CA . LEU A 1 239 ? 17.385 10.190 -31.424 1.00 97.06 239 LEU A CA 1
ATOM 1920 C C . LEU A 1 239 ? 18.849 9.997 -31.871 1.00 97.06 239 LEU A C 1
ATOM 1922 O O . LEU A 1 239 ? 19.729 9.848 -31.015 1.00 97.06 239 LEU A O 1
ATOM 1926 N N . PRO A 1 240 ? 19.133 10.005 -33.189 1.00 97.56 240 PRO A N 1
ATOM 1927 C CA . PRO A 1 240 ? 20.495 9.898 -33.704 1.00 97.56 240 PRO A CA 1
ATOM 1928 C C . PRO A 1 240 ? 21.438 10.936 -33.086 1.00 97.56 240 PRO A C 1
ATOM 1930 O O . PRO A 1 240 ? 21.040 12.068 -32.802 1.00 97.56 240 PRO A O 1
ATOM 1933 N N . ARG A 1 241 ? 22.713 10.569 -32.920 1.00 96.75 241 ARG A N 1
ATOM 1934 C CA . ARG A 1 241 ? 23.724 11.399 -32.241 1.00 96.75 241 ARG A CA 1
ATOM 1935 C C . ARG A 1 241 ? 23.831 12.821 -32.809 1.00 96.75 241 ARG A C 1
ATOM 1937 O O . ARG A 1 241 ? 23.998 13.759 -32.042 1.00 96.75 241 ARG A O 1
ATOM 1944 N N . LYS A 1 242 ? 23.702 12.981 -34.131 1.00 96.00 242 LYS A N 1
ATOM 1945 C CA . LYS A 1 242 ? 23.816 14.268 -34.844 1.00 96.00 242 LYS A CA 1
ATOM 1946 C C . LYS A 1 242 ? 22.528 15.116 -34.819 1.00 96.00 242 LYS A C 1
ATOM 1948 O O . LYS A 1 242 ? 22.367 16.018 -35.630 1.00 96.00 242 LYS A O 1
ATOM 1953 N N . THR A 1 243 ? 21.588 14.832 -33.917 1.00 95.56 243 THR A N 1
ATOM 1954 C CA . THR A 1 243 ? 20.344 15.608 -33.811 1.00 95.56 243 THR A CA 1
ATOM 1955 C C . THR A 1 243 ? 20.601 16.961 -33.150 1.00 95.56 243 THR A C 1
ATOM 1957 O O . THR A 1 243 ? 21.093 17.031 -32.023 1.00 95.56 243 THR A O 1
ATOM 1960 N N . HIS A 1 244 ? 20.192 18.042 -33.810 1.00 93.31 244 HIS A N 1
ATOM 1961 C CA . HIS A 1 244 ? 20.293 19.387 -33.255 1.00 93.31 244 HIS A CA 1
ATOM 1962 C C . HIS A 1 244 ? 19.344 19.591 -32.052 1.00 93.31 244 HIS A C 1
ATOM 1964 O O . HIS A 1 244 ? 18.216 19.077 -32.007 1.00 93.31 244 HIS A O 1
ATOM 1970 N N . LYS A 1 245 ? 19.797 20.369 -31.058 1.00 91.19 245 LYS A N 1
ATOM 1971 C CA . LYS A 1 245 ? 19.056 20.682 -29.817 1.00 91.19 245 LYS A CA 1
ATOM 1972 C C . LYS A 1 245 ? 18.681 19.438 -28.989 1.00 91.19 245 LYS A C 1
ATOM 1974 O O . LYS A 1 245 ? 17.588 19.366 -28.424 1.00 91.19 245 LYS A O 1
ATOM 1979 N N . GLY A 1 246 ? 19.557 18.432 -28.958 1.00 93.25 246 GLY A N 1
ATOM 1980 C CA . GLY A 1 246 ? 19.489 17.295 -28.034 1.00 93.25 246 GLY A CA 1
ATOM 1981 C C . GLY A 1 246 ? 18.813 16.028 -28.572 1.00 93.25 246 GLY A C 1
ATOM 1982 O O . GLY A 1 246 ? 17.948 16.067 -29.445 1.00 93.25 246 GLY A O 1
ATOM 1983 N N . LEU A 1 247 ? 19.208 14.887 -27.995 1.00 95.69 247 LEU A N 1
ATOM 1984 C CA . LEU A 1 247 ? 18.842 13.539 -28.460 1.00 95.69 247 LEU A CA 1
ATOM 1985 C C . LEU A 1 247 ? 17.848 12.783 -27.558 1.00 95.69 247 LEU A C 1
ATOM 1987 O O . LEU A 1 247 ? 17.257 11.792 -27.981 1.00 95.69 247 LEU A O 1
ATOM 1991 N N . ARG A 1 248 ? 17.652 13.222 -26.307 1.00 95.69 248 ARG A N 1
ATOM 1992 C CA . ARG A 1 248 ? 16.787 12.559 -25.305 1.00 95.69 248 ARG A CA 1
ATOM 1993 C C . ARG A 1 248 ? 15.377 13.164 -25.282 1.00 95.69 248 ARG A C 1
ATOM 1995 O O . ARG A 1 248 ? 14.870 13.552 -24.232 1.00 95.69 248 ARG A O 1
ATOM 2002 N N . LYS A 1 249 ? 14.768 13.290 -26.464 1.00 95.50 249 LYS A N 1
ATOM 2003 C CA . LYS A 1 249 ? 13.442 13.891 -26.681 1.00 95.50 249 LYS A CA 1
ATOM 2004 C C . LYS A 1 249 ? 12.626 13.063 -27.672 1.00 95.50 249 LYS A C 1
ATOM 2006 O O . LYS A 1 249 ? 13.184 12.277 -28.431 1.00 95.50 249 LYS A O 1
ATOM 2011 N N . VAL A 1 250 ? 11.313 13.272 -27.687 1.00 95.56 250 VAL A N 1
ATOM 2012 C CA . VAL A 1 250 ? 10.445 12.770 -28.762 1.00 95.56 250 VAL A CA 1
ATOM 2013 C C . VAL A 1 250 ? 10.502 13.770 -29.914 1.00 95.56 250 VAL A C 1
ATOM 2015 O O . VAL A 1 250 ? 10.357 14.967 -29.680 1.00 95.56 250 VAL A O 1
ATOM 2018 N N . ALA A 1 251 ? 10.736 13.290 -31.137 1.00 94.44 251 ALA A N 1
ATOM 2019 C CA . ALA A 1 251 ? 10.868 14.154 -32.312 1.00 94.44 251 ALA A CA 1
ATOM 2020 C C . ALA A 1 251 ? 9.527 14.767 -32.750 1.00 94.44 251 ALA A C 1
ATOM 2022 O O . ALA A 1 251 ? 9.433 15.978 -32.910 1.00 94.44 251 ALA A O 1
ATOM 2023 N N . CYS A 1 252 ? 8.486 13.944 -32.906 1.00 93.81 252 CYS A N 1
ATOM 2024 C CA . CYS A 1 252 ? 7.148 14.375 -33.308 1.00 93.81 252 CYS A CA 1
ATOM 2025 C C . CYS A 1 252 ? 6.154 14.127 -32.165 1.00 93.81 252 CYS A C 1
ATOM 2027 O O . CYS A 1 252 ? 6.010 12.997 -31.702 1.00 93.81 252 CYS A O 1
ATOM 2029 N N . ILE A 1 253 ? 5.491 15.187 -31.692 1.00 95.44 253 ILE A N 1
ATOM 2030 C CA . ILE A 1 253 ? 4.546 15.136 -30.561 1.00 95.44 253 ILE A CA 1
ATOM 2031 C C . ILE A 1 253 ? 3.082 14.965 -30.994 1.00 95.44 253 ILE A C 1
ATOM 2033 O O . ILE A 1 253 ? 2.209 14.889 -30.136 1.00 95.44 253 ILE A O 1
ATOM 2037 N N . GLY A 1 254 ? 2.809 14.921 -32.296 1.00 94.44 254 GLY A N 1
ATOM 2038 C CA . GLY A 1 254 ? 1.469 14.817 -32.867 1.00 94.44 254 GLY A CA 1
ATOM 2039 C C . GLY A 1 254 ? 1.453 15.248 -34.334 1.00 94.44 254 GLY A C 1
ATOM 2040 O O . GLY A 1 254 ? 2.389 15.899 -34.800 1.00 94.44 254 GLY A O 1
ATOM 2041 N N . ALA A 1 255 ? 0.399 14.864 -35.054 1.00 94.06 255 ALA A N 1
ATOM 2042 C CA . ALA A 1 255 ? 0.096 15.409 -36.376 1.00 94.06 255 ALA A CA 1
ATOM 2043 C C . ALA A 1 255 ? -0.449 16.847 -36.257 1.00 94.06 255 ALA A C 1
ATOM 2045 O O . ALA A 1 255 ? -0.723 17.311 -35.153 1.00 94.06 255 ALA A O 1
ATOM 2046 N N . TRP A 1 256 ? -0.616 17.542 -37.387 1.00 93.88 256 TRP A N 1
ATOM 2047 C CA . TRP A 1 256 ? -1.233 18.878 -37.410 1.00 93.88 256 TRP A CA 1
ATOM 2048 C C . TRP A 1 256 ? -2.671 18.823 -36.878 1.00 93.88 256 TRP A C 1
ATOM 2050 O O . TRP A 1 256 ? -3.027 19.555 -35.959 1.00 93.88 256 TRP A O 1
ATOM 2060 N N . HIS A 1 257 ? -3.472 17.901 -37.407 1.00 93.50 257 HIS A N 1
ATOM 2061 C CA . HIS A 1 257 ? -4.838 17.662 -36.961 1.00 93.50 257 HIS A CA 1
ATOM 2062 C C . HIS A 1 257 ? -4.869 16.370 -36.129 1.00 93.50 257 HIS A C 1
ATOM 2064 O O . HIS A 1 257 ? -4.362 15.348 -36.602 1.00 93.50 257 HIS A O 1
ATOM 2070 N N . PRO A 1 258 ? -5.432 16.367 -34.906 1.00 94.69 258 PRO A N 1
ATOM 2071 C CA . PRO A 1 258 ? -6.097 17.476 -34.212 1.00 94.69 258 PRO A CA 1
ATOM 2072 C C . PRO A 1 258 ? -5.114 18.518 -33.644 1.00 94.69 258 PRO A C 1
ATOM 2074 O O . PRO A 1 258 ? -4.018 18.158 -33.222 1.00 94.69 258 PRO A O 1
ATOM 2077 N N . SER A 1 259 ? -5.548 19.780 -33.529 1.00 95.44 259 SER A N 1
ATOM 2078 C CA . SER A 1 259 ? -4.764 20.926 -33.016 1.00 95.44 259 SER A CA 1
ATOM 2079 C C . SER A 1 259 ? -4.520 20.890 -31.496 1.00 95.44 259 SER A C 1
ATOM 2081 O O . SER A 1 259 ? -4.651 21.892 -30.795 1.00 95.44 259 SER A O 1
ATOM 2083 N N . LYS A 1 260 ? -4.207 19.712 -30.951 1.00 96.00 260 LYS A N 1
ATOM 2084 C CA . LYS A 1 260 ? -3.866 19.486 -29.545 1.00 96.00 260 LYS A CA 1
ATOM 2085 C C . LYS A 1 260 ? -2.917 18.303 -29.405 1.00 96.00 260 LYS A C 1
ATOM 2087 O O . LYS A 1 260 ? -3.012 17.309 -30.121 1.00 96.00 260 LYS A O 1
ATOM 2092 N N . VAL A 1 261 ? -2.039 18.367 -28.408 1.00 96.25 261 VAL A N 1
ATOM 2093 C CA . VAL A 1 261 ? -1.200 17.221 -28.046 1.00 96.25 261 VAL A CA 1
ATOM 2094 C C . VAL A 1 261 ? -2.062 16.192 -27.321 1.00 96.25 261 VAL A C 1
ATOM 2096 O O . VAL A 1 261 ? -2.675 16.488 -26.296 1.00 96.25 261 VAL A O 1
ATOM 2099 N N . MET A 1 262 ? -2.102 14.970 -27.843 1.00 96.00 262 MET A N 1
ATOM 2100 C CA . MET A 1 262 ? -2.873 13.886 -27.237 1.00 96.00 262 MET A CA 1
A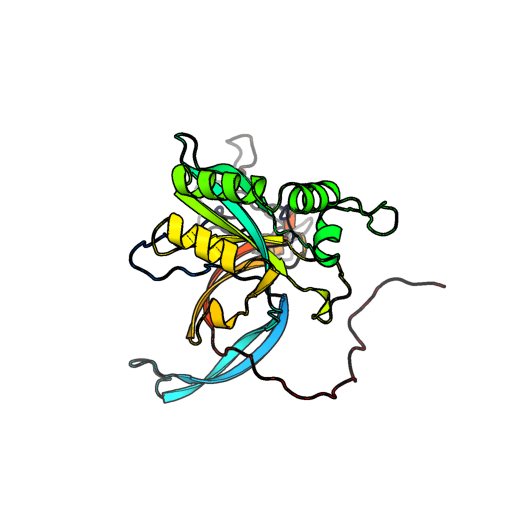TOM 2101 C C . MET A 1 262 ? -2.252 13.455 -25.903 1.00 96.00 262 MET A C 1
ATOM 2103 O O . MET A 1 262 ? -1.032 13.359 -25.770 1.00 96.00 262 MET A O 1
ATOM 2107 N N . PHE A 1 263 ? -3.090 13.112 -24.920 1.00 95.69 263 PHE A N 1
ATOM 2108 C CA . PHE A 1 263 ? -2.640 12.631 -23.602 1.00 95.69 263 PHE A CA 1
ATOM 2109 C C . PHE A 1 263 ? -1.793 11.350 -23.685 1.00 95.69 263 PHE A C 1
ATOM 2111 O O . PHE A 1 263 ? -1.026 11.029 -22.778 1.00 95.69 263 PHE A O 1
ATOM 2118 N N . SER A 1 264 ? -1.948 10.608 -24.781 1.00 95.38 264 SER A N 1
ATOM 2119 C CA . SER A 1 264 ? -1.222 9.384 -25.072 1.00 95.38 264 SER A CA 1
ATOM 2120 C C . SER A 1 264 ? 0.210 9.651 -25.557 1.00 95.38 264 SER A C 1
ATOM 2122 O O . SER A 1 264 ? 0.991 8.717 -25.711 1.00 95.38 264 SER A O 1
ATOM 2124 N N . VAL A 1 265 ? 0.614 10.892 -25.805 1.00 95.62 265 VAL A N 1
ATOM 2125 C CA . VAL A 1 265 ? 1.978 11.194 -26.253 1.00 95.62 265 VAL A CA 1
ATOM 2126 C C . VAL A 1 265 ? 2.928 11.159 -25.058 1.00 95.62 265 VAL A C 1
ATOM 2128 O O . VAL A 1 265 ? 2.670 11.750 -24.011 1.00 95.62 265 VAL A O 1
ATOM 2131 N N . ALA A 1 266 ? 4.056 10.466 -25.208 1.00 96.12 266 ALA A N 1
ATOM 2132 C CA . ALA A 1 266 ? 5.071 10.389 -24.167 1.00 96.12 266 ALA A CA 1
ATOM 2133 C C . ALA A 1 266 ? 5.697 11.773 -23.913 1.00 96.12 266 ALA A C 1
ATOM 2135 O O . ALA A 1 266 ? 6.171 12.446 -24.829 1.00 96.12 266 ALA A O 1
ATOM 2136 N N . ARG A 1 267 ? 5.723 12.198 -22.647 1.00 96.69 267 ARG A N 1
ATOM 2137 C CA . ARG A 1 267 ? 6.291 13.484 -22.205 1.00 96.69 267 ARG A CA 1
ATOM 2138 C C . ARG A 1 267 ? 7.164 13.299 -20.970 1.00 96.69 267 ARG A C 1
ATOM 2140 O O . ARG A 1 267 ? 6.939 12.374 -20.185 1.00 96.69 267 ARG A O 1
ATOM 2147 N N . ALA A 1 268 ? 8.123 14.201 -20.773 1.00 97.12 268 ALA A N 1
ATOM 2148 C CA . ALA A 1 268 ? 8.876 14.309 -19.523 1.00 97.12 268 ALA A CA 1
ATOM 2149 C C . ALA A 1 268 ? 7.946 14.649 -18.341 1.00 97.12 268 ALA A C 1
ATOM 2151 O O . ALA A 1 268 ? 6.821 15.114 -18.542 1.00 97.12 268 ALA A O 1
ATOM 2152 N N . GLY A 1 269 ? 8.377 14.353 -17.119 1.00 97.12 269 GLY A N 1
ATOM 2153 C CA . GLY A 1 269 ? 7.595 14.604 -15.909 1.00 97.12 269 GLY A CA 1
ATOM 2154 C C . GLY A 1 269 ? 7.955 13.660 -14.772 1.00 97.12 269 GLY A C 1
ATOM 2155 O O . GLY A 1 269 ? 8.928 12.919 -14.863 1.00 97.12 269 GLY A O 1
ATOM 2156 N N . GLN A 1 270 ? 7.133 13.644 -13.721 1.00 96.62 270 GLN A N 1
ATOM 2157 C CA . GLN A 1 270 ? 7.326 12.740 -12.586 1.00 96.62 270 GLN A CA 1
ATOM 2158 C C . GLN A 1 270 ? 7.460 11.277 -13.042 1.00 96.62 270 GLN A C 1
ATOM 2160 O O . GLN A 1 270 ? 6.585 10.755 -13.747 1.00 96.62 270 GLN A O 1
ATOM 2165 N N . SER A 1 271 ? 8.516 10.612 -12.578 1.00 95.25 271 SER A N 1
ATOM 2166 C CA . SER A 1 271 ? 8.701 9.168 -12.685 1.00 95.25 271 SER A CA 1
ATOM 2167 C C . SER A 1 271 ? 8.616 8.506 -11.315 1.00 95.25 271 SER A C 1
ATOM 2169 O O . SER A 1 271 ? 9.149 9.005 -10.317 1.00 95.25 271 SER A O 1
ATOM 2171 N N . ALA A 1 272 ? 7.922 7.370 -11.290 1.00 93.50 272 ALA A N 1
ATOM 2172 C CA . ALA A 1 272 ? 7.728 6.533 -10.116 1.00 93.50 272 ALA A CA 1
ATOM 2173 C C . ALA A 1 272 ? 7.151 7.289 -8.898 1.00 93.50 272 ALA A C 1
ATOM 2175 O O . ALA A 1 272 ? 6.481 8.315 -9.057 1.00 93.50 272 ALA A O 1
ATOM 2176 N N . TYR A 1 273 ? 7.319 6.737 -7.693 1.00 95.69 273 TYR A N 1
ATOM 2177 C CA . TYR A 1 273 ? 6.495 7.078 -6.528 1.00 95.69 273 TYR A CA 1
ATOM 2178 C C . TYR A 1 273 ? 4.997 6.908 -6.818 1.00 95.69 273 TYR A C 1
ATOM 2180 O O . TYR A 1 273 ? 4.181 7.737 -6.425 1.00 95.69 273 TYR A O 1
ATOM 2188 N N . ILE A 1 274 ? 4.633 5.861 -7.561 1.00 93.81 274 ILE A N 1
ATOM 2189 C CA . ILE A 1 274 ? 3.247 5.529 -7.916 1.00 93.81 274 ILE A CA 1
ATOM 2190 C C . ILE A 1 274 ? 2.763 4.363 -7.056 1.00 93.81 274 ILE A C 1
ATOM 2192 O O . ILE A 1 274 ? 3.569 3.546 -6.620 1.00 93.81 274 ILE A O 1
ATOM 2196 N N . SER A 1 275 ? 1.454 4.272 -6.818 1.00 91.25 275 SER A N 1
ATOM 2197 C CA . SER A 1 275 ? 0.874 3.074 -6.202 1.00 91.25 275 SER A CA 1
ATOM 2198 C C . SER A 1 275 ? 0.921 1.939 -7.218 1.00 91.25 275 SER A C 1
ATOM 2200 O O . SER A 1 275 ? 0.418 2.109 -8.328 1.00 91.25 275 SER A O 1
ATOM 2202 N N . SER A 1 276 ? 1.485 0.806 -6.820 1.00 86.69 276 SER A N 1
ATOM 2203 C CA . SER A 1 276 ? 1.581 -0.407 -7.624 1.00 86.69 276 SER A CA 1
ATOM 2204 C C . SER A 1 276 ? 1.046 -1.599 -6.840 1.00 86.69 276 SER A C 1
ATOM 2206 O O . SER A 1 276 ? 1.115 -1.618 -5.610 1.00 86.69 276 SER A O 1
ATOM 2208 N N . SER A 1 277 ? 0.509 -2.567 -7.568 1.00 86.44 277 SER A N 1
ATOM 2209 C CA . SER A 1 277 ? 0.136 -3.889 -7.076 1.00 86.44 277 SER A CA 1
ATOM 2210 C C . SER A 1 277 ? 0.861 -4.903 -7.946 1.00 86.44 277 SER A C 1
ATOM 2212 O O . SER A 1 277 ? 0.658 -4.919 -9.161 1.00 86.44 277 SER A O 1
ATOM 2214 N N . GLU A 1 278 ? 1.740 -5.675 -7.333 1.00 85.50 278 GLU A N 1
ATOM 2215 C CA . GLU A 1 278 ? 2.380 -6.832 -7.939 1.00 85.50 278 GLU A CA 1
ATOM 2216 C C . GLU A 1 278 ? 1.600 -8.065 -7.504 1.00 85.50 278 GLU A C 1
ATOM 2218 O O . GLU A 1 278 ? 1.350 -8.244 -6.316 1.00 85.50 278 GLU A O 1
ATOM 2223 N N . THR A 1 279 ? 1.156 -8.856 -8.471 1.00 82.94 279 THR A N 1
ATOM 2224 C CA . THR A 1 279 ? 0.351 -10.052 -8.232 1.00 82.94 279 THR A CA 1
ATOM 2225 C C . THR A 1 279 ? 1.196 -11.286 -8.466 1.00 82.94 279 THR A C 1
ATOM 2227 O O . THR A 1 279 ? 1.986 -11.296 -9.413 1.00 82.94 279 THR A O 1
ATOM 2230 N N . GLY A 1 280 ? 0.974 -12.342 -7.690 1.00 78.88 280 GLY A N 1
ATOM 2231 C CA . GLY A 1 280 ? 1.616 -13.626 -7.963 1.00 78.88 280 GLY A CA 1
ATOM 2232 C C . GLY A 1 280 ? 2.984 -13.824 -7.305 1.00 78.88 280 GLY A C 1
ATOM 2233 O O . GLY A 1 280 ? 3.786 -14.592 -7.828 1.00 78.88 280 GLY A O 1
ATOM 2234 N N . ALA A 1 281 ? 3.281 -13.128 -6.204 1.00 76.69 281 ALA A N 1
ATOM 2235 C CA . ALA A 1 281 ? 4.516 -13.351 -5.454 1.00 76.69 281 ALA A CA 1
ATOM 2236 C C . ALA A 1 281 ? 4.342 -14.560 -4.525 1.00 76.69 281 ALA A C 1
ATOM 2238 O O . ALA A 1 281 ? 3.381 -14.604 -3.771 1.00 76.69 281 ALA A O 1
ATOM 2239 N N . GLN A 1 282 ? 5.247 -15.534 -4.560 1.00 81.19 282 GLN A N 1
ATOM 2240 C CA . GLN A 1 282 ? 5.154 -16.721 -3.703 1.00 81.19 282 GLN A CA 1
ATOM 2241 C C . GLN A 1 282 ? 5.890 -16.508 -2.373 1.00 81.19 282 GLN A C 1
ATOM 2243 O O . GLN A 1 282 ? 7.004 -15.979 -2.356 1.00 81.19 282 GLN A O 1
ATOM 2248 N N . VAL A 1 283 ? 5.281 -16.929 -1.265 1.00 81.12 283 VAL A N 1
ATOM 2249 C CA . VAL A 1 283 ? 5.899 -16.943 0.067 1.00 81.12 283 VAL A CA 1
ATOM 2250 C C . VAL A 1 283 ? 6.808 -18.164 0.176 1.00 81.12 283 VAL A C 1
ATOM 2252 O O . VAL A 1 283 ? 6.328 -19.283 0.245 1.00 81.12 283 VAL A O 1
ATOM 2255 N N . THR A 1 284 ? 8.127 -17.982 0.188 1.00 63.38 284 THR A N 1
ATOM 2256 C CA . THR A 1 284 ? 9.072 -19.117 0.207 1.00 63.38 284 THR A CA 1
ATOM 2257 C C . THR A 1 284 ? 9.408 -19.608 1.620 1.00 63.38 284 THR A C 1
ATOM 2259 O O . THR A 1 284 ? 9.658 -20.798 1.822 1.00 63.38 284 THR A O 1
ATOM 2262 N N . GLU A 1 285 ? 9.408 -18.707 2.607 1.00 65.06 285 GLU A N 1
ATOM 2263 C CA . GLU A 1 285 ? 9.629 -19.025 4.022 1.00 65.06 285 GLU A CA 1
ATOM 2264 C C . GLU A 1 285 ? 8.877 -18.059 4.943 1.00 65.06 285 GLU A C 1
ATOM 2266 O O . GLU A 1 285 ? 8.993 -16.836 4.814 1.00 65.06 285 GLU A O 1
ATOM 2271 N N . ASP A 1 286 ? 8.188 -18.621 5.937 1.00 50.16 286 ASP A N 1
ATOM 2272 C CA . ASP A 1 286 ? 7.720 -17.886 7.108 1.00 50.16 286 ASP A CA 1
ATOM 2273 C C . ASP A 1 286 ? 8.902 -17.712 8.061 1.00 50.16 286 ASP A C 1
ATOM 2275 O O . ASP A 1 286 ? 9.206 -18.584 8.878 1.00 50.16 286 ASP A O 1
ATOM 2279 N N . ALA A 1 287 ? 9.617 -16.593 7.964 1.00 34.69 287 ALA A N 1
ATOM 2280 C CA . ALA A 1 287 ? 10.698 -16.289 8.897 1.00 34.69 287 ALA A CA 1
ATOM 2281 C C . ALA A 1 287 ? 10.131 -15.892 10.277 1.00 34.69 287 ALA A C 1
ATOM 2283 O O . ALA A 1 287 ? 10.193 -14.736 10.688 1.00 34.69 287 ALA A O 1
ATOM 2284 N N . CYS A 1 288 ? 9.581 -16.862 11.008 1.00 27.80 288 CYS A N 1
ATOM 2285 C CA . CYS A 1 288 ? 9.247 -16.753 12.424 1.00 27.80 288 CYS A CA 1
ATOM 2286 C C . CYS A 1 288 ? 10.134 -17.706 13.242 1.00 27.80 288 CYS A C 1
ATOM 2288 O O . CYS A 1 288 ? 9.659 -18.574 13.970 1.00 27.80 288 CYS A O 1
ATOM 2290 N N . ARG A 1 289 ? 11.461 -17.556 13.115 1.00 23.22 289 ARG A N 1
ATOM 2291 C CA . ARG A 1 289 ? 12.437 -18.089 14.076 1.00 23.22 289 ARG A CA 1
ATOM 2292 C C . ARG A 1 289 ? 13.605 -17.118 14.234 1.00 23.22 289 ARG A C 1
ATOM 2294 O O . ARG A 1 289 ? 14.348 -16.843 13.301 1.00 23.22 289 ARG A O 1
ATOM 2301 N N . TRP A 1 290 ? 13.694 -16.579 15.446 1.00 24.14 290 TRP A N 1
ATOM 2302 C CA . TRP A 1 290 ? 14.786 -15.785 15.999 1.00 24.14 290 TRP A CA 1
ATOM 2303 C C . TRP A 1 290 ? 16.174 -16.306 15.589 1.00 24.14 290 TRP A C 1
ATOM 2305 O O . TRP A 1 290 ? 16.508 -17.451 15.885 1.00 24.14 290 TRP A O 1
ATOM 2315 N N . LEU A 1 291 ? 17.011 -15.436 15.018 1.00 24.66 291 LEU A N 1
ATOM 2316 C CA . LEU A 1 291 ? 18.467 -15.560 15.123 1.00 24.66 291 LEU A CA 1
ATOM 2317 C C . LEU A 1 291 ? 18.928 -14.732 16.341 1.00 24.66 291 LEU A C 1
ATOM 2319 O O . LEU A 1 291 ? 18.475 -13.593 16.493 1.00 24.66 291 LEU A O 1
ATOM 2323 N N . PRO A 1 292 ? 19.780 -15.271 17.231 1.00 24.86 292 PRO A N 1
ATOM 2324 C CA . PRO A 1 292 ? 20.286 -14.534 18.387 1.00 24.86 292 PRO A CA 1
ATOM 2325 C C . PRO A 1 292 ? 21.236 -13.396 17.950 1.00 24.86 292 PRO A C 1
ATOM 2327 O O . PRO A 1 292 ? 21.932 -13.536 16.942 1.00 24.86 292 PRO A O 1
ATOM 2330 N N . PRO A 1 293 ? 21.307 -12.266 18.685 1.00 28.14 293 PRO A N 1
ATOM 2331 C CA . PRO A 1 293 ? 22.345 -11.255 18.465 1.00 28.14 293 PRO A CA 1
ATOM 2332 C C . PRO A 1 293 ? 23.721 -11.815 18.892 1.00 28.14 293 PRO A C 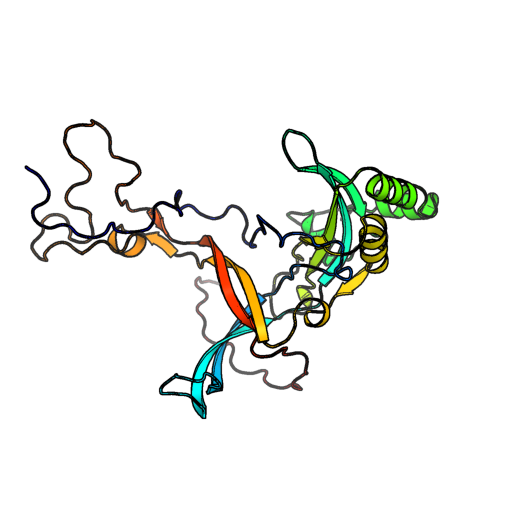1
ATOM 2334 O O . PRO A 1 293 ? 23.753 -12.638 19.808 1.00 28.14 293 PRO A O 1
ATOM 2337 N N . PRO A 1 294 ? 24.854 -11.371 18.300 1.00 41.03 294 PRO A N 1
ATOM 2338 C CA . PRO A 1 294 ? 25.090 -10.000 17.850 1.00 41.03 294 PRO A CA 1
ATOM 2339 C C . PRO A 1 294 ? 25.677 -9.884 16.428 1.00 41.03 294 PRO A C 1
ATOM 2341 O O . PRO A 1 294 ? 26.709 -10.463 16.112 1.00 41.03 294 PRO A O 1
ATOM 2344 N N . TYR A 1 295 ? 25.119 -8.995 15.606 1.00 29.75 295 TYR A N 1
ATOM 2345 C CA . TYR A 1 295 ? 25.935 -8.290 14.612 1.00 29.75 295 TYR A CA 1
ATOM 2346 C C . TYR A 1 295 ? 25.572 -6.811 14.625 1.00 29.75 295 TYR A C 1
ATOM 2348 O O . TYR A 1 295 ? 24.722 -6.311 13.894 1.00 29.75 295 TYR A O 1
ATOM 2356 N N . ARG A 1 296 ? 26.197 -6.118 15.574 1.00 34.38 296 ARG A N 1
ATOM 2357 C CA . ARG A 1 296 ? 26.266 -4.666 15.641 1.00 34.38 296 ARG A CA 1
ATOM 2358 C C . ARG A 1 296 ? 27.619 -4.273 15.052 1.00 34.38 296 ARG A C 1
ATOM 2360 O O . ARG A 1 296 ? 28.551 -4.043 15.806 1.00 34.38 296 ARG A O 1
ATOM 2367 N N . ALA A 1 297 ? 27.741 -4.264 13.730 1.00 31.00 297 ALA A N 1
ATOM 2368 C CA . ALA A 1 297 ? 28.843 -3.628 13.009 1.00 31.00 297 ALA A CA 1
ATOM 2369 C C . ALA A 1 297 ? 28.481 -3.540 11.521 1.00 31.00 297 ALA A C 1
ATOM 2371 O O . ALA A 1 297 ? 27.897 -4.473 10.984 1.00 31.00 297 ALA A O 1
ATOM 2372 N N . GLN A 1 298 ? 28.867 -2.437 10.877 1.00 28.05 298 GLN A N 1
ATOM 2373 C CA . GLN A 1 298 ? 28.716 -2.147 9.443 1.00 28.05 298 GLN A CA 1
ATOM 2374 C C . GLN A 1 298 ? 27.328 -1.656 9.004 1.00 28.05 298 GLN A C 1
ATOM 2376 O O . GLN A 1 298 ? 26.656 -2.219 8.146 1.00 28.05 298 GLN A O 1
ATOM 2381 N N . GLN A 1 299 ? 26.932 -0.520 9.575 1.00 28.47 299 GLN A N 1
ATOM 2382 C CA . GLN A 1 299 ? 26.010 0.408 8.923 1.00 28.47 299 GLN A CA 1
ATOM 2383 C C . GLN A 1 299 ? 26.665 1.795 8.873 1.00 28.47 299 GLN A C 1
ATOM 2385 O O . GLN A 1 299 ? 26.121 2.786 9.347 1.00 28.47 299 GLN A O 1
ATOM 2390 N N . GLU A 1 300 ? 27.878 1.831 8.330 1.00 27.61 300 GLU A N 1
ATOM 2391 C CA . GLU A 1 300 ? 28.482 3.039 7.777 1.00 27.61 300 GLU A CA 1
ATOM 2392 C C . GLU A 1 300 ? 28.457 2.873 6.250 1.00 27.61 300 GLU A C 1
ATOM 2394 O O . GLU A 1 300 ? 28.565 1.757 5.748 1.00 27.61 300 GLU A O 1
ATOM 2399 N N . ASP A 1 301 ? 28.214 3.971 5.539 1.00 29.19 301 ASP A N 1
ATOM 2400 C CA . ASP A 1 301 ? 28.123 4.086 4.075 1.00 29.19 301 ASP A CA 1
ATOM 2401 C C . ASP A 1 301 ? 26.776 3.776 3.396 1.00 29.19 301 ASP A C 1
ATOM 2403 O O . ASP A 1 301 ? 26.669 2.979 2.466 1.00 29.19 301 ASP A O 1
ATOM 2407 N N . LEU A 1 302 ? 25.749 4.569 3.732 1.00 27.03 302 LEU A N 1
ATOM 2408 C CA . LEU A 1 302 ? 24.819 5.074 2.710 1.00 27.03 302 LEU A CA 1
ATOM 2409 C C . LEU A 1 302 ? 24.623 6.599 2.860 1.00 27.03 302 LEU A C 1
ATOM 2411 O O . LEU A 1 302 ? 24.440 7.099 3.971 1.00 27.03 302 LEU A O 1
ATOM 2415 N N . PRO A 1 303 ? 24.677 7.365 1.753 1.00 25.36 303 PRO A N 1
ATOM 2416 C CA . PRO A 1 303 ? 25.035 8.780 1.765 1.00 25.36 303 PRO A CA 1
ATOM 2417 C C . PRO A 1 303 ? 23.920 9.689 2.299 1.00 25.36 303 PRO A C 1
ATOM 2419 O O . PRO A 1 303 ? 22.918 9.948 1.627 1.00 25.36 303 PRO A O 1
ATOM 2422 N N . HIS A 1 304 ? 24.159 10.260 3.478 1.00 25.81 304 HIS A N 1
ATOM 2423 C CA . HIS A 1 304 ? 23.550 11.507 3.926 1.00 25.81 304 HIS A CA 1
ATOM 2424 C C . HIS A 1 304 ? 24.322 12.698 3.331 1.00 25.81 304 HIS A C 1
ATOM 2426 O O . HIS A 1 304 ? 25.494 12.902 3.619 1.00 25.81 304 HIS A O 1
ATOM 2432 N N . TRP A 1 305 ? 23.648 13.513 2.522 1.00 24.16 305 TRP A N 1
ATOM 2433 C CA . TRP A 1 305 ? 24.039 14.898 2.221 1.00 24.16 305 TRP A CA 1
ATOM 2434 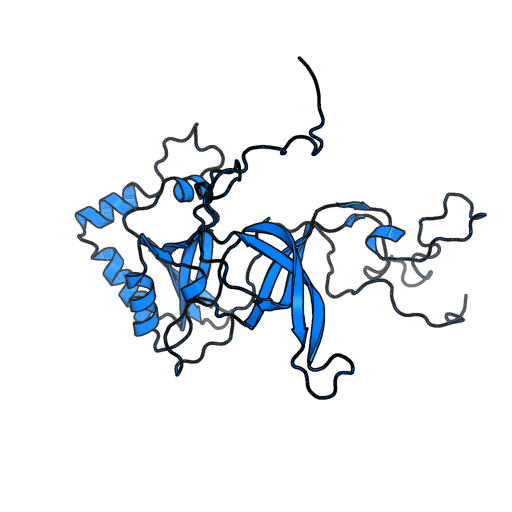C C . TRP A 1 305 ? 22.984 15.771 2.942 1.00 24.16 305 TRP A C 1
ATOM 2436 O O . TRP A 1 305 ? 21.801 15.458 2.828 1.00 24.16 305 TRP A O 1
ATOM 2446 N N . SER A 1 306 ? 23.278 16.791 3.763 1.00 21.38 306 SER A N 1
ATOM 2447 C CA . SER A 1 306 ? 24.295 17.848 3.646 1.00 21.38 306 SER A CA 1
ATOM 2448 C C . SER A 1 306 ? 24.672 18.544 4.989 1.00 21.38 306 SER A C 1
ATOM 2450 O O . SER A 1 306 ? 23.789 19.000 5.707 1.00 21.38 306 SER A O 1
ATOM 2452 N N . TRP A 1 307 ? 25.986 18.646 5.239 1.00 23.34 307 TRP A N 1
ATOM 2453 C CA . TRP A 1 307 ? 26.878 19.671 5.853 1.00 23.34 307 TRP A CA 1
ATOM 2454 C C . TRP A 1 307 ? 26.478 20.790 6.866 1.00 23.34 307 TRP A C 1
ATOM 2456 O O . TRP A 1 307 ? 25.601 21.602 6.589 1.00 23.34 307 TRP A O 1
ATOM 2466 N N . ARG A 1 308 ? 27.404 20.936 7.855 1.00 19.47 308 ARG A N 1
ATOM 2467 C CA . ARG A 1 308 ? 27.944 22.094 8.653 1.00 19.47 308 ARG A CA 1
ATOM 2468 C C . ARG A 1 308 ? 27.035 22.794 9.685 1.00 19.47 308 ARG A C 1
ATOM 2470 O O . ARG A 1 308 ? 25.925 23.173 9.345 1.00 19.47 308 ARG A O 1
ATOM 2477 N N . ARG A 1 309 ? 27.473 23.128 10.912 1.00 28.02 309 ARG A N 1
ATOM 2478 C CA . ARG A 1 309 ? 28.730 22.918 11.676 1.00 28.02 309 ARG A CA 1
ATOM 2479 C C . ARG A 1 309 ? 28.500 21.919 12.804 1.00 28.02 309 ARG A C 1
ATOM 2481 O O . ARG A 1 309 ? 27.364 21.909 13.324 1.00 28.02 309 ARG A O 1
#

Sequence (309 aa):
MSHRKYEAPRHGSLGFLPRKRAARHRGKVKSFPKDDPKKPVHLTAFMGYKAGMTHIVRDLDRQGSKMHKREIVEAVTVVETPPLIVIGVVGYVETPRGLRTLTTVWASHLSDEVKRRFYKNWYRSKKKAFTRYAKKHAEDGGKSTARELERIRKYCTVVRVLAHTQIRKTGLSQKKAHLMEIQVNGGSIADKVEFAHGLFEKPVEISSVFERDEVIDVIAVTKGHGFEGVTHRWGTKKLPRKTHKGLRKVACIGAWHPSKVMFSVARAGQSAYISSSETGAQVTEDACRWLPPPYRAQQEDLPHWSWRR

Radius of gyration: 25.4 Å; Cα contacts (8 Å, |Δi|>4): 482; chains: 1; bounding box: 57×55×77 Å